Protein AF-A0A9W3T086-F1 (afdb_monomer)

Organism: NCBI:txid1423143

InterPro domains:
  IPR025296 Domain of unknown function DUF4158 [PF13700] (3-156)

Radius of gyration: 25.37 Å; Cα contacts (8 Å, |Δi|>4): 147; chains: 1; bounding box: 52×38×74 Å

Secondary structure (DSSP, 8-state):
--S---HHHHHHHHPPPHHHHHHHHTT--HHHHHHHHHHHHHHHHHSS--SSGGGS-HHHHHHHHHHTT--TTHHHHS--STT-HHHHHHHHHHHHHHT-B---HHHHHHHHHHHHHHHTT---HHHHHHHHHHHHHHHTB----HHHHHHHHHHHHHHHHHHHHHHHHHTS-HHHHHHHHHHHHHHHTT--SS---------S--

Mean predicted aligned error: 8.2 Å

Sequence (206 aa):
MKRNWKEEELMEFFTLLPNDVDQAMKNKTDVNRLGFAVLFKYFQYKAAFPNQKQDIPSVVLAYIAKQIHLSPDLFHQYSWGGKEKTYTRHRQQIRSIFGFRTLTKQDNERLKQWLNDQVHFTHDTDYLEMKSYIQFRNWKIEPPSVGSLTRMIASAIDTYENNLYQITSQQLSPTTCSRLDALLEASIHSEDDGFWCKNKFIIILK

Nearest PDB structures (foldseek):
  7qd6-assembly1_A  TM=8.065E-01  e=3.887E-07  Bacillus thuringiensis
  7qd8-assembly1_B  TM=8.045E-01  e=1.999E-06  Bacillus thuringiensis
  6gho-assembly1_B  TM=3.815E-01  e=1.398E+00  Geobacillus kaustophilus HTA426

pLDDT: mean 89.21, std 14.72, range [37.0, 97.81]

Structure (mmCIF, N/CA/C/O backbone):
data_AF-A0A9W3T086-F1
#
_entry.id   AF-A0A9W3T086-F1
#
loop_
_atom_site.group_PDB
_atom_site.id
_atom_site.type_symbol
_atom_site.label_atom_id
_atom_site.label_alt_id
_atom_site.label_comp_id
_atom_site.label_asym_id
_atom_site.label_entity_id
_atom_site.label_seq_id
_atom_site.pdbx_PDB_ins_code
_atom_site.Cartn_x
_atom_site.Cartn_y
_atom_site.Cartn_z
_atom_site.occupancy
_atom_site.B_iso_or_equiv
_atom_site.auth_seq_id
_atom_site.auth_comp_id
_atom_site.auth_asym_id
_atom_site.auth_atom_id
_atom_site.pdbx_PDB_model_num
ATOM 1 N N . MET A 1 1 ? -8.780 1.836 -2.694 1.00 85.19 1 MET A N 1
ATOM 2 C CA . MET A 1 1 ? -9.836 0.792 -2.606 1.00 85.19 1 MET A CA 1
ATOM 3 C C . MET A 1 1 ? -11.050 1.276 -3.398 1.00 85.19 1 MET A C 1
ATOM 5 O O . MET A 1 1 ? -11.204 2.489 -3.488 1.00 85.19 1 MET A O 1
ATOM 9 N N . LYS A 1 2 ? -11.885 0.402 -3.989 1.00 89.81 2 LYS A N 1
ATOM 10 C CA . LYS A 1 2 ? -13.124 0.874 -4.640 1.00 89.81 2 LYS A CA 1
ATOM 11 C C . LYS A 1 2 ? -14.017 1.582 -3.618 1.00 89.81 2 LYS A C 1
ATOM 13 O O . LYS A 1 2 ? -13.972 1.241 -2.437 1.00 89.81 2 LYS A O 1
ATOM 18 N N . ARG A 1 3 ? -14.767 2.592 -4.060 1.00 89.69 3 ARG A N 1
ATOM 19 C CA . ARG A 1 3 ? -15.587 3.437 -3.175 1.00 89.69 3 ARG A CA 1
ATOM 20 C C . ARG A 1 3 ? -16.943 2.819 -2.864 1.00 89.69 3 ARG A C 1
ATOM 22 O O . ARG A 1 3 ? -17.384 2.890 -1.723 1.00 89.69 3 ARG A O 1
ATOM 29 N N . ASN A 1 4 ? -17.532 2.161 -3.855 1.00 90.69 4 ASN A N 1
ATOM 30 C CA . ASN A 1 4 ? -18.843 1.541 -3.748 1.00 90.69 4 ASN A CA 1
ATOM 31 C C . ASN A 1 4 ? -18.675 0.044 -3.483 1.00 90.69 4 ASN A C 1
ATOM 33 O O . ASN A 1 4 ? -17.944 -0.639 -4.205 1.00 90.69 4 ASN A O 1
ATOM 37 N N . TRP A 1 5 ? -19.339 -0.438 -2.439 1.00 94.88 5 TRP A N 1
ATOM 38 C CA . TRP A 1 5 ? -19.338 -1.831 -2.007 1.00 94.88 5 TRP A CA 1
ATOM 39 C C . TRP A 1 5 ? -20.778 -2.287 -1.842 1.00 94.88 5 TRP A C 1
ATOM 41 O O . TRP A 1 5 ? -21.573 -1.575 -1.225 1.00 94.88 5 TRP A O 1
ATOM 51 N N . LYS A 1 6 ? -21.108 -3.452 -2.397 1.00 94.88 6 LYS A N 1
ATOM 52 C CA . LYS A 1 6 ? -22.392 -4.105 -2.129 1.00 94.88 6 LYS A CA 1
ATOM 53 C C . LYS A 1 6 ? -22.337 -4.808 -0.775 1.00 94.88 6 LYS A C 1
ATOM 55 O O . LYS A 1 6 ? -21.259 -5.147 -0.293 1.00 94.88 6 LYS A O 1
ATOM 60 N N . GLU A 1 7 ? -23.497 -5.052 -0.179 1.00 93.00 7 GLU A N 1
ATOM 61 C CA . GLU A 1 7 ? -23.589 -5.706 1.130 1.00 93.00 7 GLU A CA 1
ATOM 62 C C . GLU A 1 7 ? -22.973 -7.112 1.134 1.00 93.00 7 GLU A C 1
ATOM 64 O O . GLU A 1 7 ? -22.219 -7.447 2.043 1.00 93.00 7 GLU A O 1
ATOM 69 N N . GLU A 1 8 ? -23.195 -7.888 0.073 1.00 95.62 8 GLU A N 1
ATOM 70 C CA . GLU A 1 8 ? -22.594 -9.216 -0.123 1.00 95.62 8 GLU A CA 1
ATOM 71 C C . GLU A 1 8 ? -21.059 -9.159 -0.101 1.00 95.62 8 GLU A C 1
ATOM 73 O O . GLU A 1 8 ? -20.402 -9.948 0.571 1.00 95.62 8 GLU A O 1
ATOM 78 N N . GLU A 1 9 ? -20.475 -8.158 -0.760 1.00 94.81 9 GLU A N 1
ATOM 79 C CA . GLU A 1 9 ? -19.022 -7.976 -0.804 1.00 94.81 9 GLU A CA 1
ATOM 80 C C . GLU A 1 9 ? -18.469 -7.507 0.549 1.00 94.81 9 GLU A C 1
ATOM 82 O O . GLU A 1 9 ? -17.348 -7.849 0.931 1.00 94.81 9 GLU A O 1
ATOM 87 N N . LEU A 1 10 ? -19.242 -6.712 1.297 1.00 95.88 10 LEU A N 1
ATOM 88 C CA . LEU A 1 10 ? -18.883 -6.338 2.665 1.00 95.88 10 LEU A CA 1
ATOM 89 C C . LEU A 1 10 ? -18.861 -7.555 3.580 1.00 95.88 10 LEU A C 1
ATOM 91 O O . LEU A 1 10 ? -17.917 -7.719 4.354 1.00 95.88 10 LEU A O 1
ATOM 95 N N . MET A 1 11 ? -19.866 -8.414 3.448 1.00 94.94 11 MET A N 1
ATOM 96 C CA . MET A 1 11 ? -19.956 -9.660 4.193 1.00 94.94 11 MET A CA 1
ATOM 97 C C . MET A 1 11 ? -18.784 -10.590 3.872 1.00 94.94 11 MET A C 1
ATOM 99 O O . MET A 1 11 ? -18.160 -11.123 4.790 1.00 94.94 11 MET A O 1
ATOM 103 N N . GLU A 1 12 ? -18.429 -10.731 2.598 1.00 94.88 12 GLU A N 1
ATOM 104 C CA . GLU A 1 12 ? -17.329 -11.594 2.167 1.00 94.88 12 GLU A CA 1
ATOM 105 C C . GLU A 1 12 ? -15.963 -11.088 2.663 1.00 94.88 12 GLU A C 1
ATOM 107 O O . GLU A 1 12 ? -15.183 -11.840 3.251 1.00 94.88 12 GLU A O 1
ATOM 112 N N . PHE A 1 13 ? -15.663 -9.800 2.466 1.00 95.06 13 PHE A N 1
ATOM 113 C CA . PHE A 1 13 ? -14.303 -9.292 2.673 1.00 95.06 13 PHE A CA 1
ATOM 114 C C . PHE A 1 13 ? -14.089 -8.575 4.005 1.00 95.06 13 PHE A C 1
ATOM 116 O O . PHE A 1 13 ? -12.958 -8.544 4.500 1.00 95.06 13 PHE A O 1
ATOM 123 N N . PHE A 1 14 ? -15.133 -8.003 4.610 1.00 96.25 14 PHE A N 1
ATOM 124 C CA . PHE A 1 14 ? -15.019 -7.091 5.756 1.00 96.25 14 PHE A CA 1
ATOM 125 C C . PHE A 1 14 ? -15.679 -7.589 7.047 1.00 96.25 14 PHE A C 1
ATOM 127 O O . PHE A 1 14 ? -15.657 -6.870 8.048 1.00 96.25 14 PHE A O 1
ATOM 134 N N . THR A 1 15 ? -16.170 -8.829 7.078 1.00 96.19 15 THR A N 1
ATOM 135 C CA . THR A 1 15 ? -16.606 -9.477 8.326 1.00 96.19 15 THR A CA 1
ATOM 136 C C . THR A 1 15 ? -15.408 -9.788 9.226 1.00 96.19 15 THR A C 1
ATOM 138 O O . THR A 1 15 ? -14.420 -10.370 8.772 1.00 96.19 15 THR A O 1
ATOM 141 N N . LEU A 1 16 ? -15.469 -9.375 10.489 1.00 94.38 16 LEU A N 1
ATOM 142 C CA . LEU A 1 16 ? -14.501 -9.693 11.532 1.00 94.38 16 LEU A CA 1
ATOM 143 C C . LEU A 1 16 ? -14.809 -11.082 12.088 1.00 94.38 16 LEU A C 1
ATOM 145 O O . LEU A 1 16 ? -15.888 -11.325 12.629 1.00 94.38 16 LEU A O 1
ATOM 149 N N . LEU A 1 17 ? -13.847 -11.991 11.975 1.00 92.81 17 LEU A N 1
ATOM 150 C CA . LEU A 1 17 ? -13.937 -13.304 12.605 1.00 92.81 17 LEU A CA 1
AT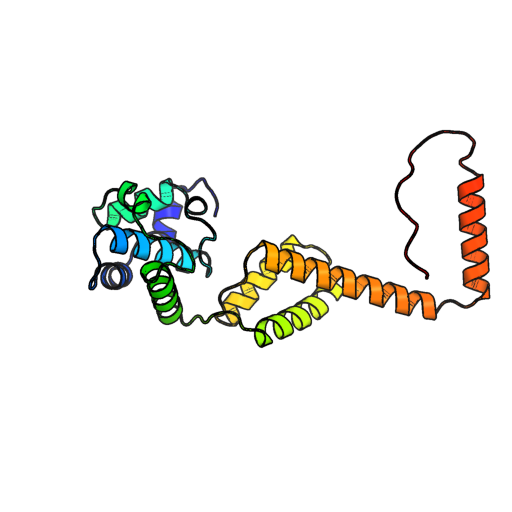OM 151 C C . LEU A 1 17 ? -13.645 -13.193 14.112 1.00 92.81 17 LEU A C 1
ATOM 153 O O . LEU A 1 17 ? -13.001 -12.229 14.529 1.00 92.81 17 LEU A O 1
ATOM 157 N N . PRO A 1 18 ? -14.038 -14.177 14.943 1.00 88.06 18 PRO A N 1
ATOM 158 C CA . PRO A 1 18 ? -13.799 -14.124 16.389 1.00 88.06 18 PRO A CA 1
ATOM 159 C C . PRO A 1 18 ? -12.339 -13.829 16.762 1.00 88.06 18 PRO A C 1
ATOM 161 O O . PRO A 1 18 ? -12.069 -12.960 17.584 1.00 88.06 18 PRO A O 1
ATOM 164 N N . ASN A 1 19 ? -11.384 -14.456 16.067 1.00 88.62 19 ASN A N 1
ATOM 165 C CA . ASN A 1 19 ? -9.963 -14.180 16.268 1.00 88.62 19 ASN A CA 1
ATOM 166 C C . ASN A 1 19 ? -9.580 -12.736 15.880 1.00 88.62 19 ASN A C 1
ATOM 168 O O . ASN A 1 19 ? -8.760 -12.120 16.553 1.00 88.62 19 ASN A O 1
ATOM 172 N N . ASP A 1 20 ? -10.182 -12.164 14.834 1.00 86.06 20 ASP A N 1
ATOM 173 C CA . ASP A 1 20 ? -9.939 -10.770 14.435 1.00 86.06 20 ASP A CA 1
ATOM 174 C C . ASP A 1 20 ? -10.429 -9.806 15.525 1.00 86.06 20 ASP A C 1
ATOM 176 O O . ASP A 1 20 ? -9.739 -8.839 15.869 1.00 86.06 20 ASP A O 1
ATOM 180 N N . VAL A 1 21 ? -11.606 -10.098 16.094 1.00 80.75 21 VAL A N 1
ATOM 181 C CA . VAL A 1 21 ? -12.198 -9.344 17.206 1.00 80.75 21 VAL A CA 1
ATOM 182 C C . VAL A 1 21 ? -11.298 -9.426 18.433 1.00 80.75 21 VAL A C 1
ATOM 184 O O . VAL A 1 21 ? -10.949 -8.385 18.984 1.00 80.75 21 VAL A O 1
ATOM 187 N N . ASP A 1 22 ? -10.836 -10.612 18.820 1.00 85.81 22 ASP A N 1
ATOM 188 C CA . ASP A 1 22 ? -9.941 -10.777 19.971 1.00 85.81 22 ASP A CA 1
ATOM 189 C C . ASP A 1 22 ? -8.646 -9.969 19.809 1.00 85.81 22 ASP A C 1
ATOM 191 O O . ASP A 1 22 ? -8.230 -9.234 20.718 1.00 85.81 22 ASP A O 1
ATOM 195 N N . GLN A 1 23 ? -8.035 -10.030 18.620 1.00 83.25 23 GLN A N 1
ATOM 196 C CA . GLN A 1 23 ? -6.839 -9.248 18.299 1.00 83.25 23 GLN A CA 1
ATOM 197 C C . GLN A 1 23 ? -7.109 -7.741 18.370 1.00 83.25 23 GLN A C 1
ATOM 199 O O . GLN A 1 23 ? -6.277 -6.994 18.898 1.00 83.25 23 GLN A O 1
ATOM 204 N N . ALA A 1 24 ? -8.266 -7.276 17.890 1.00 77.00 24 ALA A N 1
ATOM 205 C CA . ALA A 1 24 ? -8.659 -5.871 17.958 1.00 77.00 24 ALA A CA 1
ATOM 206 C C . ALA A 1 24 ? -8.952 -5.420 19.399 1.00 77.00 24 ALA A C 1
ATOM 208 O O . ALA A 1 24 ? -8.452 -4.375 19.825 1.00 77.00 24 ALA A O 1
ATOM 209 N N . MET A 1 25 ? -9.666 -6.222 20.186 1.00 79.94 25 MET A N 1
ATOM 210 C CA . MET A 1 25 ? -10.194 -5.848 21.502 1.00 79.94 25 MET A CA 1
ATOM 211 C C . MET A 1 25 ? -9.154 -5.860 22.623 1.00 79.94 25 MET A C 1
ATOM 213 O O . MET A 1 25 ? -9.256 -5.059 23.562 1.00 79.94 25 MET A O 1
ATOM 217 N N . LYS A 1 26 ? -8.133 -6.720 22.528 1.00 83.44 26 LYS A N 1
ATOM 218 C CA . LYS A 1 26 ? -7.133 -6.904 23.589 1.00 83.44 26 LYS A CA 1
ATOM 219 C C . LYS A 1 26 ? -6.339 -5.621 23.867 1.00 83.44 26 LYS A C 1
ATOM 221 O O . LYS A 1 26 ? -5.610 -5.138 22.995 1.00 83.44 26 LYS A O 1
ATOM 226 N N . ASN A 1 27 ? -6.448 -5.107 25.097 1.00 81.69 27 ASN A N 1
ATOM 227 C CA . ASN A 1 27 ? -5.683 -3.976 25.648 1.00 81.69 27 ASN A CA 1
ATOM 228 C C . ASN A 1 27 ? -5.719 -2.692 24.791 1.00 81.69 27 ASN A C 1
ATOM 230 O O . ASN A 1 27 ? -4.690 -2.036 24.595 1.00 81.69 27 ASN A O 1
ATOM 234 N N . LYS A 1 28 ? -6.888 -2.342 24.238 1.00 88.50 28 LYS A N 1
ATOM 235 C CA . LYS A 1 28 ? -7.081 -1.136 23.415 1.00 88.50 28 LYS A CA 1
ATOM 236 C C . LYS A 1 28 ? -8.319 -0.355 23.854 1.0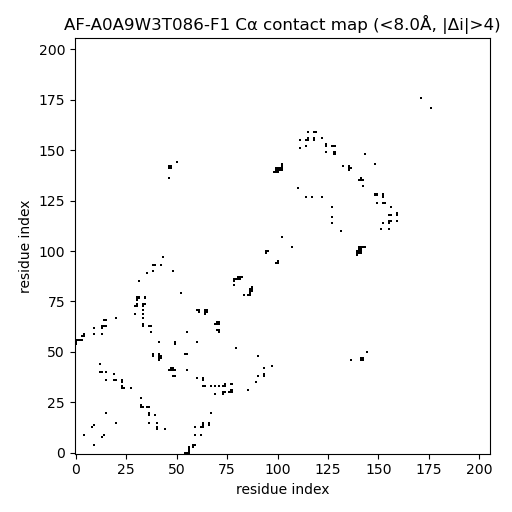0 88.50 28 LYS A C 1
ATOM 238 O O . LYS A 1 28 ? -9.316 -0.950 24.242 1.00 88.50 28 LYS A O 1
ATOM 243 N N . THR A 1 29 ? -8.238 0.971 23.755 1.00 94.00 29 THR A N 1
ATOM 244 C CA . THR A 1 29 ? -9.385 1.887 23.854 1.00 94.00 29 THR A CA 1
ATOM 245 C C . THR A 1 29 ? -10.286 1.744 22.630 1.00 94.00 29 THR A C 1
ATOM 247 O O . THR A 1 29 ? -9.829 1.259 21.597 1.00 94.00 29 THR A O 1
ATOM 250 N N . ASP A 1 30 ? -11.526 2.219 22.689 1.00 94.94 30 ASP A N 1
ATOM 251 C CA . ASP A 1 30 ? -12.484 2.094 21.579 1.00 94.94 30 ASP A CA 1
ATOM 252 C C . ASP A 1 30 ? -11.997 2.738 20.274 1.00 94.94 30 ASP A C 1
ATOM 254 O O . ASP A 1 30 ? -12.037 2.110 19.215 1.00 94.94 30 ASP A O 1
AT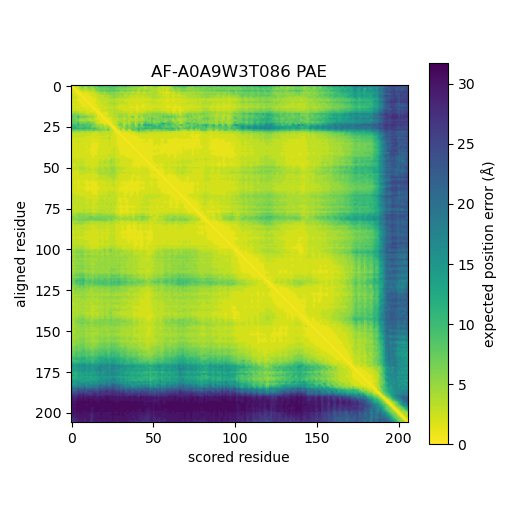OM 258 N N . VAL A 1 31 ? -11.391 3.926 20.353 1.00 96.19 31 VAL A N 1
ATOM 259 C CA . VAL A 1 31 ? -10.726 4.576 19.207 1.00 96.19 31 VAL A CA 1
ATOM 260 C C . VAL A 1 31 ? -9.652 3.667 18.593 1.00 96.19 31 VAL A C 1
ATOM 262 O O . VAL A 1 31 ? -9.565 3.512 17.374 1.00 96.19 31 VAL A O 1
ATOM 265 N N . ASN A 1 32 ? -8.842 3.020 19.436 1.00 95.94 32 ASN A N 1
ATOM 266 C CA . ASN A 1 32 ? -7.765 2.138 18.993 1.00 95.94 32 ASN A CA 1
ATOM 267 C C . ASN A 1 32 ? -8.266 0.776 18.503 1.00 95.94 32 ASN A C 1
ATOM 269 O O . ASN A 1 32 ? -7.627 0.194 17.628 1.00 95.94 32 ASN A O 1
ATOM 273 N N . ARG A 1 33 ? -9.386 0.276 19.035 1.00 95.81 33 ARG A N 1
ATOM 274 C CA . ARG A 1 33 ? -10.066 -0.943 18.575 1.00 95.81 33 ARG A CA 1
ATOM 275 C C . ARG A 1 33 ? -10.580 -0.754 17.157 1.00 95.81 33 ARG A C 1
ATOM 277 O O . ARG A 1 33 ? -10.217 -1.539 16.283 1.00 95.81 33 ARG A O 1
ATOM 284 N N . LEU A 1 34 ? -11.325 0.328 16.911 1.00 96.94 34 LEU A N 1
ATOM 285 C CA . LEU A 1 34 ? -11.823 0.655 15.575 1.00 96.94 34 LEU A CA 1
ATOM 286 C C . LEU A 1 34 ? -10.669 0.895 14.597 1.00 96.94 34 LEU A C 1
ATOM 288 O O . LEU A 1 34 ? -10.639 0.306 13.517 1.00 96.94 34 LEU A O 1
ATOM 292 N N . GLY A 1 35 ? -9.674 1.693 14.996 1.00 96.75 35 GLY A N 1
ATOM 293 C CA . GLY A 1 35 ? -8.497 1.948 14.168 1.00 96.75 35 GLY A CA 1
ATOM 294 C C . GLY A 1 35 ? -7.724 0.678 13.804 1.00 96.75 35 GLY A C 1
ATOM 295 O O . GLY A 1 35 ? -7.325 0.504 12.652 1.00 96.75 35 GLY A O 1
ATOM 296 N N . PHE A 1 36 ? -7.546 -0.237 14.760 1.00 96.94 36 PHE A N 1
ATOM 297 C CA . PHE A 1 36 ? -6.904 -1.526 14.512 1.00 96.94 36 PHE A CA 1
ATOM 298 C C . PHE A 1 36 ? -7.741 -2.413 13.583 1.00 96.94 36 PHE A C 1
ATOM 300 O O . PHE A 1 36 ? -7.200 -2.912 12.601 1.00 96.94 36 PHE A O 1
ATOM 307 N N . ALA A 1 37 ? -9.040 -2.583 13.852 1.00 97.19 37 ALA A N 1
ATOM 308 C CA . ALA A 1 37 ? -9.929 -3.443 13.065 1.00 97.19 37 ALA A CA 1
ATOM 309 C C . ALA A 1 37 ? -9.999 -3.007 11.592 1.00 97.19 37 ALA 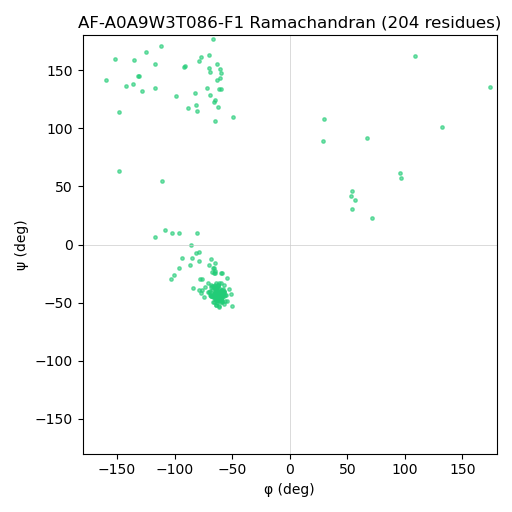A C 1
ATOM 311 O O . ALA A 1 37 ? -9.896 -3.833 10.683 1.00 97.19 37 ALA A O 1
ATOM 312 N N . VAL A 1 38 ? -10.084 -1.696 11.348 1.00 97.31 38 VAL A N 1
ATOM 313 C CA . VAL A 1 38 ? -10.084 -1.128 9.994 1.00 97.31 38 VAL A CA 1
ATOM 314 C C . VAL A 1 38 ? -8.767 -1.411 9.273 1.00 97.31 38 VAL A C 1
ATOM 316 O O . VAL A 1 38 ? -8.781 -1.885 8.137 1.00 97.31 38 VAL A O 1
ATOM 319 N N . LEU A 1 39 ? -7.622 -1.173 9.924 1.00 96.94 39 LEU A N 1
ATOM 320 C CA . LEU A 1 39 ? -6.314 -1.475 9.332 1.00 96.94 39 LEU A CA 1
ATOM 321 C C . LEU A 1 39 ? -6.128 -2.971 9.083 1.00 96.94 39 LEU A C 1
ATOM 323 O O . LEU A 1 39 ? -5.573 -3.347 8.054 1.00 96.94 39 LEU A O 1
ATOM 327 N N . PHE A 1 40 ? -6.598 -3.811 10.002 1.00 96.88 40 PHE A N 1
ATOM 328 C CA . PHE A 1 40 ? -6.513 -5.261 9.904 1.00 96.88 40 PHE A CA 1
ATOM 329 C C . PHE A 1 40 ? -7.265 -5.768 8.672 1.00 96.88 40 PHE A C 1
ATOM 331 O O . PHE A 1 40 ? -6.668 -6.424 7.820 1.00 96.88 40 PHE A O 1
ATOM 338 N N . LYS A 1 41 ? -8.544 -5.401 8.521 1.00 96.69 41 LYS A N 1
ATOM 339 C CA . LYS A 1 41 ? -9.363 -5.839 7.380 1.00 96.69 41 LYS A CA 1
ATOM 340 C C . LYS A 1 41 ? -8.898 -5.225 6.064 1.00 96.69 41 LYS A C 1
ATOM 342 O O . LYS A 1 41 ? -8.877 -5.909 5.042 1.00 96.69 41 LYS A O 1
ATOM 347 N N . TYR A 1 42 ? -8.442 -3.971 6.082 1.00 96.50 42 TYR A N 1
ATOM 348 C CA . TYR A 1 42 ? -7.817 -3.372 4.904 1.00 96.50 42 TYR A CA 1
ATOM 349 C C . TYR A 1 42 ? -6.578 -4.170 4.476 1.00 96.50 42 TYR A C 1
ATOM 351 O O . TYR A 1 42 ? -6.434 -4.489 3.295 1.00 96.50 42 TYR A O 1
ATOM 359 N N . PHE A 1 43 ? -5.707 -4.529 5.424 1.00 95.69 43 PHE A N 1
ATOM 360 C CA . PHE A 1 43 ? -4.507 -5.310 5.138 1.00 95.69 43 PHE A CA 1
ATOM 361 C C . PHE A 1 43 ? -4.843 -6.733 4.691 1.00 95.69 43 PHE A C 1
ATOM 363 O O . PHE A 1 43 ? -4.230 -7.223 3.754 1.00 95.69 43 PHE A O 1
ATOM 370 N N . GLN A 1 44 ? -5.847 -7.380 5.279 1.00 94.69 44 GLN A N 1
ATOM 371 C CA . GLN A 1 44 ? -6.306 -8.696 4.833 1.00 94.69 44 GLN A CA 1
ATOM 372 C C . GLN A 1 44 ? -6.755 -8.669 3.365 1.00 94.69 44 GLN A C 1
ATOM 374 O O . GLN A 1 44 ? -6.394 -9.548 2.586 1.00 94.69 44 GLN A O 1
ATOM 379 N N . TYR A 1 45 ? -7.488 -7.627 2.967 1.00 94.31 45 TYR A N 1
ATOM 380 C CA . TYR A 1 45 ? -7.977 -7.481 1.598 1.00 94.31 45 TYR A CA 1
ATOM 381 C C . TYR A 1 45 ? -6.871 -7.064 0.609 1.00 94.31 45 TYR A C 1
ATOM 383 O O . TYR A 1 45 ? -6.751 -7.618 -0.490 1.00 94.31 45 TYR A O 1
ATOM 391 N N . LYS A 1 46 ? -6.038 -6.075 0.968 1.00 92.81 46 LYS A N 1
ATOM 392 C CA . LYS A 1 46 ? -5.036 -5.488 0.058 1.00 92.81 46 LYS A CA 1
ATOM 393 C C . LYS A 1 46 ? -3.625 -6.053 0.183 1.00 92.81 46 LYS A C 1
ATOM 395 O O . LYS A 1 46 ? -2.891 -5.949 -0.797 1.00 92.81 46 LYS A O 1
ATOM 400 N N . ALA A 1 47 ? -3.265 -6.684 1.294 1.00 94.88 47 ALA A N 1
ATOM 401 C CA . ALA A 1 47 ? -1.883 -6.987 1.689 1.00 94.88 47 ALA A CA 1
ATOM 402 C C . ALA A 1 47 ? -0.976 -5.737 1.712 1.00 94.88 47 ALA A C 1
ATOM 404 O O . ALA A 1 47 ? 0.214 -5.802 1.424 1.00 94.88 47 ALA A O 1
ATOM 405 N N . ALA A 1 48 ? -1.569 -4.582 2.013 1.00 94.00 48 ALA A N 1
ATOM 406 C CA . ALA A 1 48 ? -0.926 -3.276 2.082 1.00 94.00 48 ALA A CA 1
ATOM 407 C C . ALA A 1 48 ? -1.690 -2.404 3.080 1.00 94.00 48 ALA A C 1
ATOM 409 O O . ALA A 1 48 ? -2.863 -2.671 3.345 1.00 94.00 48 ALA A O 1
ATOM 410 N N . PHE A 1 49 ? -1.067 -1.349 3.601 1.00 94.19 49 PHE A N 1
ATOM 411 C CA . PHE A 1 49 ? -1.773 -0.362 4.420 1.00 94.19 49 PHE A CA 1
ATOM 412 C C . PHE A 1 49 ? -2.299 0.803 3.570 1.00 94.19 49 PHE A C 1
ATOM 414 O O . PHE A 1 49 ? -1.732 1.109 2.521 1.00 94.19 49 PHE A O 1
ATOM 421 N N . PRO A 1 50 ? -3.387 1.458 4.003 1.00 93.62 50 PRO A N 1
ATOM 422 C CA . PRO A 1 50 ? -3.838 2.709 3.400 1.00 93.62 50 PRO A CA 1
ATOM 423 C C . PRO A 1 50 ? -2.757 3.796 3.530 1.00 93.62 50 PRO A C 1
ATOM 425 O O . PRO A 1 50 ? -2.079 3.888 4.559 1.00 93.62 50 PRO A O 1
ATOM 428 N N . ASN A 1 51 ? -2.609 4.642 2.509 1.00 90.12 51 ASN A N 1
ATOM 429 C CA . ASN A 1 51 ? -1.685 5.779 2.558 1.00 90.12 51 ASN A CA 1
ATOM 430 C C . ASN A 1 51 ? -2.280 6.900 3.419 1.00 90.12 51 ASN A C 1
ATOM 432 O O . ASN A 1 51 ? -1.579 7.540 4.208 1.00 90.12 51 ASN A O 1
ATOM 436 N N . GLN A 1 52 ? -3.591 7.108 3.293 1.00 92.19 52 GLN A N 1
ATOM 437 C CA . GLN A 1 52 ? -4.342 8.114 4.034 1.00 92.19 52 GLN A CA 1
ATOM 438 C C . GLN A 1 52 ? -5.652 7.534 4.574 1.00 92.19 52 GLN A C 1
ATOM 440 O O . GLN A 1 52 ? -6.168 6.542 4.058 1.00 92.19 52 GLN A O 1
ATOM 445 N N . LYS A 1 53 ? -6.230 8.160 5.608 1.00 93.62 53 LYS A N 1
ATOM 446 C CA . LYS A 1 53 ? -7.513 7.710 6.184 1.00 93.62 53 LYS A CA 1
ATOM 447 C C . LYS A 1 53 ? -8.624 7.661 5.134 1.00 93.62 53 LYS A C 1
ATOM 449 O O . LYS A 1 53 ? -9.462 6.768 5.162 1.00 93.62 53 LYS A O 1
ATOM 454 N N . GLN A 1 54 ? -8.592 8.598 4.192 1.00 92.94 54 GLN A N 1
ATOM 455 C CA . GLN A 1 54 ? -9.556 8.734 3.109 1.00 92.94 54 GLN A CA 1
ATOM 456 C C . GLN A 1 54 ? -9.472 7.588 2.102 1.00 92.94 54 GLN A C 1
ATOM 458 O O . GLN A 1 54 ? -10.376 7.464 1.287 1.00 92.94 54 GLN A O 1
ATOM 463 N N . ASP A 1 55 ? -8.441 6.741 2.119 1.00 92.94 55 ASP A N 1
ATOM 464 C CA . ASP A 1 55 ? -8.385 5.554 1.252 1.00 92.94 55 ASP A CA 1
ATOM 465 C C . ASP A 1 55 ? -9.395 4.478 1.671 1.00 92.94 55 ASP A C 1
ATOM 467 O O . ASP A 1 55 ? -9.718 3.588 0.876 1.00 92.94 55 ASP A O 1
ATOM 471 N N . ILE A 1 56 ? -9.897 4.566 2.907 1.00 96.00 56 ILE A N 1
ATOM 472 C CA . ILE A 1 56 ? -10.909 3.680 3.476 1.00 96.00 56 ILE A CA 1
ATOM 473 C C . ILE A 1 56 ? -12.295 4.250 3.132 1.00 96.00 56 ILE A C 1
ATOM 475 O O . ILE A 1 56 ? -12.617 5.367 3.539 1.00 96.00 56 ILE A O 1
ATOM 479 N N . PRO A 1 57 ? -13.133 3.524 2.372 1.00 96.50 57 PRO A N 1
ATOM 480 C CA . PRO A 1 57 ? -14.500 3.950 2.090 1.00 96.50 57 PRO A CA 1
ATOM 481 C C . PRO A 1 57 ? -15.344 4.025 3.368 1.00 96.50 57 PRO A C 1
ATOM 483 O O . PRO A 1 57 ? -15.262 3.140 4.220 1.00 96.50 57 PRO A O 1
ATOM 486 N N . SER A 1 58 ? -16.208 5.037 3.469 1.00 95.94 58 SER A N 1
ATOM 487 C CA . SER A 1 58 ? -17.099 5.236 4.623 1.00 95.94 58 SER A CA 1
ATOM 488 C C . SER A 1 58 ? -18.010 4.034 4.879 1.00 95.94 58 SER A C 1
ATOM 490 O O . SER A 1 58 ? -18.199 3.648 6.027 1.00 95.94 58 SER A O 1
ATOM 492 N N . VAL A 1 59 ? -18.506 3.392 3.817 1.00 96.81 59 VAL A N 1
ATOM 493 C CA . VAL A 1 59 ? -19.318 2.166 3.895 1.00 96.81 59 VAL A CA 1
ATOM 494 C C . VAL A 1 59 ? -18.561 1.019 4.575 1.00 96.81 59 VAL A C 1
ATOM 496 O O . VAL A 1 59 ? -19.115 0.353 5.444 1.00 96.81 59 VAL A O 1
ATOM 499 N N . VAL A 1 60 ? -17.279 0.824 4.247 1.00 97.56 60 VAL A N 1
ATOM 500 C CA . VAL A 1 60 ? -16.436 -0.203 4.886 1.00 97.56 60 VAL A CA 1
ATOM 501 C C . VAL A 1 60 ? -16.193 0.143 6.354 1.00 97.56 60 VAL A C 1
ATOM 503 O O . VAL A 1 60 ? -16.310 -0.721 7.221 1.00 97.56 60 VAL A O 1
ATOM 506 N N . LEU A 1 61 ? -15.889 1.412 6.646 1.00 97.50 61 LEU A N 1
ATOM 507 C CA . LEU A 1 61 ? -15.684 1.885 8.014 1.00 97.50 61 LEU A CA 1
ATOM 508 C C . LEU A 1 61 ? -16.930 1.658 8.884 1.00 97.50 61 LEU A C 1
ATOM 510 O O . LEU A 1 61 ? -16.818 1.092 9.970 1.00 97.50 61 LEU A O 1
ATOM 514 N N . ALA A 1 62 ? -18.106 2.061 8.400 1.00 9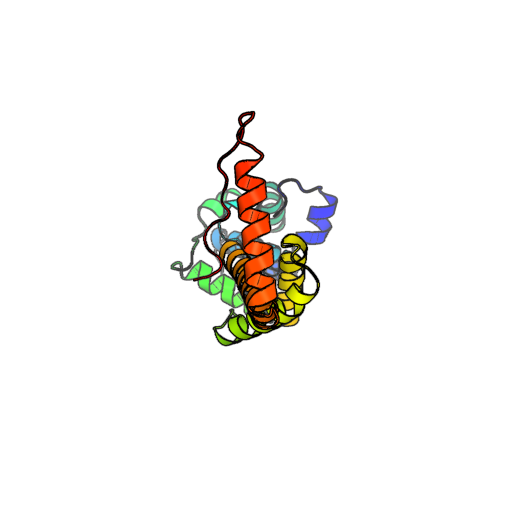7.69 62 ALA A N 1
ATOM 515 C CA . ALA A 1 62 ? -19.374 1.885 9.102 1.00 97.69 62 ALA A CA 1
ATOM 516 C C . ALA A 1 62 ? -19.703 0.401 9.321 1.00 97.69 62 ALA A C 1
ATOM 518 O O . ALA A 1 62 ? -20.117 0.014 10.415 1.00 97.69 62 ALA A O 1
ATOM 519 N N . TYR A 1 63 ? -19.459 -0.439 8.311 1.00 97.81 63 TYR A N 1
ATOM 520 C CA . TYR A 1 63 ? -19.673 -1.881 8.404 1.00 97.81 63 TYR A CA 1
ATOM 521 C C . TYR A 1 63 ? -18.795 -2.536 9.480 1.00 97.81 63 TYR A C 1
ATOM 523 O O . TYR A 1 63 ? -19.281 -3.340 10.275 1.00 97.81 63 TYR A O 1
ATOM 531 N N . ILE A 1 64 ? -17.513 -2.170 9.551 1.00 97.19 64 ILE A N 1
ATOM 532 C CA . ILE A 1 64 ? -16.588 -2.677 10.577 1.00 97.19 64 ILE A CA 1
ATOM 533 C C . ILE A 1 64 ? -16.972 -2.149 11.965 1.00 97.19 64 ILE A C 1
ATOM 535 O O . ILE A 1 64 ? -17.014 -2.921 12.920 1.00 97.19 64 ILE A O 1
ATOM 539 N N . ALA A 1 65 ? -17.292 -0.856 12.087 1.00 97.12 65 ALA A N 1
ATOM 540 C CA . ALA A 1 65 ? -17.664 -0.237 13.360 1.00 97.12 65 ALA A CA 1
ATOM 541 C C . ALA A 1 65 ? -18.914 -0.885 13.982 1.00 97.12 65 ALA A C 1
ATOM 543 O O . ALA A 1 65 ? -18.931 -1.168 15.183 1.00 97.12 65 ALA A O 1
ATOM 544 N N . LYS A 1 66 ? -19.917 -1.211 13.152 1.00 97.06 66 LYS A N 1
ATOM 545 C CA . LYS A 1 66 ? -21.148 -1.898 13.573 1.00 97.06 66 LYS A CA 1
ATOM 546 C C . LYS A 1 66 ? -20.869 -3.253 14.231 1.00 97.06 66 LYS A C 1
ATOM 548 O O . LYS A 1 66 ? -21.495 -3.571 15.236 1.00 97.06 66 LYS A O 1
ATOM 553 N N . GLN A 1 67 ? -19.927 -4.028 13.696 1.00 95.69 67 GLN A N 1
ATOM 554 C CA . GLN A 1 67 ? -19.595 -5.368 14.202 1.00 95.69 67 GLN A CA 1
ATOM 555 C C . GLN A 1 67 ? -18.940 -5.355 15.589 1.00 95.69 67 GLN A C 1
ATOM 557 O O . GLN A 1 67 ? -19.009 -6.345 16.307 1.00 95.69 67 GLN A O 1
ATOM 562 N N . ILE A 1 68 ? -18.315 -4.239 15.970 1.00 94.12 68 ILE A N 1
ATOM 563 C CA . ILE A 1 68 ? -17.676 -4.055 17.281 1.00 94.12 68 ILE A CA 1
ATOM 564 C C . ILE A 1 68 ? -18.451 -3.090 18.188 1.00 94.12 68 ILE A C 1
ATOM 566 O O . ILE A 1 68 ? -17.923 -2.670 19.212 1.00 94.12 68 ILE A O 1
ATOM 570 N N . HIS A 1 69 ? -19.693 -2.752 17.818 1.00 94.94 69 HIS A N 1
ATOM 571 C CA . HIS A 1 69 ? -20.598 -1.865 18.559 1.00 94.94 69 HIS A CA 1
ATOM 572 C C . HIS A 1 69 ? -20.032 -0.463 18.845 1.00 94.94 69 HIS A C 1
ATOM 574 O O . HIS A 1 69 ? -20.266 0.105 19.911 1.00 94.94 69 HIS A O 1
ATOM 580 N N . LEU A 1 70 ? -19.302 0.113 17.886 1.00 96.44 70 LEU A N 1
ATOM 581 C CA . LEU A 1 70 ? -18.717 1.452 17.997 1.00 96.44 70 LEU A CA 1
ATOM 582 C C . LEU A 1 70 ? -19.293 2.416 16.956 1.00 96.44 70 LEU A C 1
ATOM 584 O O . LEU A 1 70 ? -19.725 2.006 15.879 1.00 96.44 70 LEU A O 1
ATOM 588 N N . SER A 1 71 ? -19.246 3.717 17.256 1.00 97.44 71 SER A N 1
ATOM 589 C CA . SER A 1 71 ? -19.529 4.748 16.252 1.00 97.44 71 SER A CA 1
ATOM 590 C C . SER A 1 71 ? -18.374 4.838 15.242 1.00 97.44 71 SER A C 1
ATOM 592 O O . SER A 1 71 ? -17.212 4.897 15.664 1.00 97.44 71 SER A O 1
ATOM 594 N N . PRO A 1 72 ? -18.653 4.906 13.924 1.00 97.38 72 PRO A N 1
ATOM 595 C CA . PRO A 1 72 ? -17.621 5.140 12.914 1.00 97.38 72 PRO A CA 1
ATOM 596 C C . PRO A 1 72 ? -16.887 6.477 13.111 1.00 97.38 72 PRO A C 1
ATOM 598 O O . PRO A 1 72 ? -15.716 6.581 12.739 1.00 97.38 72 PRO A O 1
ATOM 601 N N . ASP A 1 73 ? -17.512 7.463 13.763 1.00 96.81 73 ASP A N 1
ATOM 602 C CA . ASP A 1 73 ? -16.927 8.793 13.985 1.00 96.81 73 ASP A CA 1
ATOM 603 C C . ASP A 1 73 ? -15.685 8.753 14.886 1.00 96.81 73 ASP A C 1
ATOM 605 O O . ASP A 1 73 ? -14.785 9.592 14.770 1.00 96.81 73 ASP A O 1
ATOM 609 N N . LEU A 1 74 ? -15.570 7.730 15.743 1.00 96.25 74 LEU A N 1
ATOM 610 C CA . LEU A 1 74 ? -14.384 7.514 16.577 1.00 96.25 74 LEU A CA 1
ATOM 611 C C . LEU A 1 74 ? -13.110 7.356 15.736 1.00 96.25 74 LEU A C 1
ATOM 613 O O . LEU A 1 74 ? -12.011 7.662 16.203 1.00 96.25 74 LEU A O 1
ATOM 617 N N . PHE A 1 75 ? -13.230 6.931 14.477 1.00 96.62 75 PHE A N 1
ATOM 618 C CA . PHE A 1 75 ? -12.083 6.773 13.589 1.00 96.62 75 PHE A CA 1
ATOM 619 C C . PHE A 1 75 ? -11.396 8.106 13.254 1.00 96.62 75 PHE A C 1
ATOM 621 O O . PHE A 1 75 ? -10.187 8.139 12.983 1.00 96.62 75 PHE A O 1
ATOM 628 N N . HIS A 1 76 ? -12.111 9.232 13.334 1.00 94.94 76 HIS A N 1
ATOM 629 C CA . HIS A 1 76 ? -11.504 10.554 13.164 1.00 94.94 76 HIS A CA 1
ATOM 630 C C . HIS A 1 76 ? -10.456 10.839 14.245 1.00 94.94 76 HIS A C 1
ATOM 632 O O . HIS A 1 76 ? -9.398 11.386 13.929 1.00 94.94 76 HIS A O 1
ATOM 638 N N . GLN A 1 77 ? -10.686 10.355 15.467 1.00 95.94 77 GLN A N 1
ATOM 639 C CA . GLN A 1 77 ? -9.802 10.533 16.623 1.00 95.94 77 GLN A CA 1
ATOM 640 C C . GLN A 1 77 ? -8.595 9.581 16.614 1.00 95.94 77 GLN A C 1
ATOM 642 O O . GLN A 1 77 ? -7.639 9.779 17.359 1.00 95.94 77 GLN A O 1
ATOM 647 N N . TYR A 1 78 ? -8.610 8.542 15.775 1.00 96.50 78 TYR A N 1
ATOM 648 C CA . TYR A 1 78 ? -7.523 7.566 15.713 1.00 96.50 78 TYR A CA 1
ATOM 649 C C . TYR A 1 78 ? -6.216 8.195 15.203 1.00 96.50 78 TYR A C 1
ATOM 651 O O . TYR A 1 78 ? -6.175 8.726 14.092 1.00 96.50 78 TYR A O 1
ATOM 659 N N . SER A 1 79 ? -5.134 8.120 15.982 1.00 94.19 79 SER A N 1
ATOM 660 C CA . SER A 1 79 ? -3.824 8.661 15.591 1.00 94.19 79 SER A CA 1
ATOM 661 C C . SER A 1 79 ? -3.308 8.010 14.303 1.00 94.19 79 SER A C 1
ATOM 663 O O . SER A 1 79 ? -3.329 6.786 14.161 1.00 94.19 79 SER A O 1
ATOM 665 N N . TRP A 1 80 ? -2.821 8.822 13.363 1.00 94.62 80 TRP A N 1
ATOM 666 C CA . TRP A 1 80 ? -2.409 8.371 12.032 1.00 94.62 80 TRP A CA 1
ATOM 667 C C . TRP A 1 80 ? -1.033 8.878 11.625 1.00 94.62 80 TRP A C 1
ATOM 669 O O . TRP A 1 80 ? -0.689 10.032 11.854 1.00 94.62 80 TRP A O 1
ATOM 679 N N . GLY A 1 81 ? -0.298 8.041 10.897 1.00 91.81 81 GLY A N 1
ATOM 680 C CA . GLY A 1 81 ? 0.948 8.427 10.242 1.00 91.81 81 GLY A CA 1
ATOM 681 C C . GLY A 1 81 ? 2.185 7.824 10.897 1.00 91.81 81 GLY A C 1
ATOM 682 O O . GLY A 1 81 ? 2.159 7.336 12.023 1.00 91.81 81 GLY A O 1
ATOM 683 N N . GLY A 1 82 ? 3.298 7.831 10.161 1.00 88.44 82 GLY A N 1
ATOM 684 C CA . GLY A 1 82 ? 4.523 7.118 10.548 1.00 88.44 82 GLY A CA 1
ATOM 685 C C . GLY A 1 82 ? 5.204 7.620 11.827 1.00 88.44 82 GLY A C 1
ATOM 686 O O . GLY A 1 82 ? 6.025 6.900 12.383 1.00 88.44 82 GLY A O 1
ATOM 687 N N . LYS A 1 83 ? 4.863 8.822 12.308 1.00 91.56 83 LYS A N 1
ATOM 688 C CA . LYS A 1 83 ? 5.369 9.372 13.577 1.00 91.56 83 LYS A CA 1
ATOM 689 C C . LYS A 1 83 ? 4.524 8.949 14.786 1.00 91.56 83 LYS A C 1
ATOM 691 O O . LYS A 1 83 ? 5.004 9.000 15.914 1.00 91.56 83 LYS A O 1
ATOM 696 N N . GLU A 1 84 ? 3.298 8.481 14.556 1.00 96.06 84 GLU A N 1
ATOM 697 C CA . GLU A 1 84 ? 2.369 8.095 15.615 1.00 96.06 84 GLU A CA 1
ATOM 698 C C . GLU A 1 84 ? 2.683 6.690 16.135 1.00 96.06 84 GLU A C 1
ATOM 700 O O . GLU A 1 84 ? 2.529 5.692 15.425 1.00 96.06 84 GLU A O 1
ATOM 705 N N . LYS A 1 85 ? 3.092 6.595 17.406 1.00 95.00 85 LYS A N 1
ATOM 706 C CA . LYS A 1 85 ? 3.505 5.331 18.047 1.00 95.00 85 LYS A CA 1
ATOM 707 C C . LYS A 1 85 ? 2.418 4.254 17.994 1.00 95.00 85 LYS A C 1
ATOM 709 O O . LYS A 1 85 ? 2.709 3.083 17.765 1.00 95.00 85 LYS A O 1
ATOM 714 N N . THR A 1 86 ? 1.158 4.637 18.191 1.00 94.44 86 THR A N 1
ATOM 715 C CA . THR A 1 86 ? 0.030 3.696 18.153 1.00 94.44 86 THR A CA 1
ATOM 716 C C . THR A 1 86 ? -0.171 3.128 16.750 1.00 94.44 86 THR A C 1
ATOM 718 O O . THR A 1 86 ? -0.287 1.912 16.595 1.00 94.44 86 THR A O 1
ATOM 721 N N . TYR A 1 87 ? -0.136 3.987 15.726 1.00 95.75 87 TYR A N 1
ATOM 722 C CA . TYR A 1 87 ? -0.292 3.588 14.328 1.00 95.75 87 TYR A CA 1
ATOM 723 C C . TYR A 1 87 ? 0.828 2.643 13.880 1.00 95.75 87 TYR A C 1
ATOM 725 O O . TYR A 1 87 ? 0.564 1.584 13.304 1.00 95.75 87 TYR A O 1
ATOM 733 N N . THR A 1 88 ? 2.083 2.986 14.184 1.00 95.44 88 THR A N 1
ATOM 734 C CA . THR A 1 88 ? 3.244 2.159 13.824 1.00 95.44 88 THR A CA 1
ATOM 735 C C . THR A 1 88 ? 3.223 0.808 14.532 1.00 95.44 88 THR A C 1
ATOM 737 O O . THR A 1 88 ? 3.431 -0.220 13.880 1.00 95.44 88 THR A O 1
ATOM 740 N N . ARG A 1 89 ? 2.875 0.784 15.826 1.00 95.44 89 ARG A N 1
ATOM 741 C CA . ARG A 1 89 ? 2.693 -0.452 16.599 1.00 95.44 89 ARG A CA 1
ATOM 742 C C . ARG A 1 89 ? 1.601 -1.342 16.003 1.00 95.44 89 ARG A C 1
ATOM 744 O O . ARG A 1 89 ? 1.828 -2.535 15.831 1.00 95.44 89 ARG A O 1
ATOM 751 N N . HIS A 1 90 ? 0.440 -0.786 15.656 1.00 96.00 90 HIS A N 1
ATOM 752 C CA . HIS A 1 90 ? -0.647 -1.563 15.050 1.00 96.00 90 HIS A CA 1
ATOM 753 C C . HIS A 1 90 ? -0.241 -2.147 13.692 1.00 96.00 90 HIS A C 1
ATOM 755 O O . HIS A 1 90 ? -0.455 -3.334 13.455 1.00 96.00 90 HIS A O 1
ATOM 761 N N . ARG A 1 91 ? 0.430 -1.369 12.830 1.00 96.25 91 ARG A N 1
ATOM 762 C CA . ARG A 1 91 ? 0.966 -1.889 11.558 1.00 96.25 91 ARG A CA 1
ATOM 763 C C . ARG A 1 91 ? 1.961 -3.027 11.770 1.00 96.25 91 ARG A C 1
ATOM 765 O O . ARG A 1 91 ? 1.944 -3.994 11.015 1.00 96.25 91 ARG A O 1
ATOM 772 N N . GLN A 1 92 ? 2.823 -2.929 12.781 1.00 95.88 92 GLN A N 1
ATOM 773 C CA . GLN A 1 92 ? 3.762 -3.998 13.124 1.00 95.88 92 GLN A CA 1
ATOM 774 C C . GLN A 1 92 ? 3.048 -5.266 13.599 1.00 95.88 92 GLN A C 1
ATOM 776 O O . GLN A 1 92 ? 3.390 -6.353 13.141 1.00 95.88 92 GLN A O 1
ATOM 781 N N . GLN A 1 93 ? 2.046 -5.128 14.467 1.00 95.38 93 GLN A N 1
ATOM 782 C CA . GLN A 1 93 ? 1.234 -6.253 14.937 1.00 95.38 93 GLN A CA 1
ATOM 783 C C . GLN A 1 93 ? 0.526 -6.949 13.773 1.00 95.38 93 GLN A C 1
ATOM 785 O O . GLN A 1 93 ? 0.647 -8.159 13.622 1.00 95.38 93 GLN A O 1
ATOM 790 N N . ILE A 1 94 ? -0.139 -6.184 12.906 1.00 96.06 94 ILE A N 1
ATOM 791 C CA . ILE A 1 94 ? -0.842 -6.715 11.731 1.00 96.06 94 ILE A CA 1
ATOM 792 C C . ILE A 1 94 ? 0.132 -7.443 10.798 1.00 96.06 94 ILE A C 1
ATOM 794 O O . ILE A 1 94 ? -0.132 -8.577 10.406 1.00 96.06 94 ILE A O 1
ATOM 798 N N . ARG A 1 95 ? 1.296 -6.849 10.505 1.00 96.44 95 ARG A N 1
ATOM 799 C CA . ARG A 1 95 ? 2.351 -7.517 9.727 1.00 96.44 95 ARG A CA 1
ATOM 800 C C . ARG A 1 95 ? 2.739 -8.861 10.337 1.00 96.44 95 ARG A C 1
ATOM 802 O O . ARG A 1 95 ? 2.743 -9.859 9.627 1.00 96.44 95 ARG A O 1
ATOM 809 N N . SER A 1 96 ? 2.984 -8.897 11.647 1.00 95.50 96 SER A N 1
ATOM 810 C CA . SER A 1 96 ? 3.320 -10.134 12.359 1.00 95.50 96 SER A CA 1
ATOM 811 C C . SER A 1 96 ? 2.220 -11.191 12.250 1.00 95.50 96 SER A C 1
ATOM 813 O O . SER A 1 96 ? 2.538 -12.356 12.040 1.00 95.50 96 SER A O 1
ATOM 815 N N . ILE A 1 97 ? 0.945 -10.800 12.361 1.00 94.56 97 ILE A N 1
ATOM 816 C CA . ILE A 1 97 ? -0.197 -11.725 12.272 1.00 94.56 97 ILE A CA 1
ATOM 817 C C . ILE A 1 97 ? -0.280 -12.371 10.883 1.00 94.56 97 ILE A C 1
ATOM 819 O O . ILE A 1 97 ? -0.480 -13.576 10.776 1.00 94.56 97 ILE A O 1
ATOM 823 N N . PHE A 1 98 ? -0.089 -11.593 9.815 1.00 94.75 98 PHE A N 1
ATOM 824 C CA . PHE A 1 98 ? -0.164 -12.104 8.441 1.00 94.75 98 PHE A CA 1
ATOM 825 C C . PHE A 1 98 ? 1.155 -12.716 7.928 1.00 94.75 98 PHE A C 1
ATOM 827 O O . PHE A 1 98 ? 1.216 -13.168 6.780 1.00 94.75 98 PHE A O 1
ATOM 834 N N . GLY A 1 99 ? 2.212 -12.716 8.748 1.00 96.56 99 GLY A N 1
ATOM 835 C CA . GLY A 1 99 ? 3.549 -13.185 8.372 1.00 96.56 99 GLY A CA 1
ATOM 836 C C . GLY A 1 99 ? 4.279 -12.263 7.393 1.00 96.56 99 GLY A C 1
ATOM 837 O O . GLY A 1 99 ? 5.163 -12.719 6.676 1.00 96.56 99 GLY A O 1
ATOM 838 N N . PHE A 1 100 ? 3.900 -10.984 7.331 1.00 97.75 100 PHE A N 1
ATOM 839 C CA . PHE A 1 100 ? 4.515 -9.986 6.460 1.00 97.75 100 PHE A CA 1
ATOM 840 C C . PHE A 1 100 ? 5.660 -9.242 7.146 1.00 97.75 100 PHE A C 1
ATOM 842 O O . PHE A 1 100 ? 5.663 -9.021 8.360 1.00 97.75 100 PHE A O 1
ATOM 849 N N . ARG A 1 101 ? 6.596 -8.743 6.339 1.00 95.62 101 ARG A N 1
ATOM 850 C CA . ARG A 1 101 ? 7.662 -7.833 6.779 1.00 95.62 101 ARG A CA 1
ATOM 851 C C . ARG A 1 101 ? 7.693 -6.544 5.966 1.00 95.62 101 ARG A C 1
ATOM 853 O O . ARG A 1 101 ? 7.069 -6.433 4.915 1.00 95.62 101 ARG A O 1
ATOM 860 N N . THR A 1 102 ? 8.416 -5.551 6.474 1.00 94.31 102 THR A N 1
ATOM 861 C CA . THR A 1 102 ? 8.665 -4.310 5.736 1.00 94.31 102 THR A CA 1
ATOM 862 C C . THR A 1 102 ? 9.580 -4.560 4.545 1.00 94.31 102 THR A C 1
ATOM 864 O O . THR A 1 102 ? 10.477 -5.406 4.603 1.00 94.31 102 THR A O 1
ATOM 867 N N . LEU A 1 103 ? 9.367 -3.770 3.499 1.00 93.81 103 LEU A N 1
ATOM 868 C CA . LEU A 1 103 ? 10.238 -3.679 2.337 1.00 93.81 103 LEU A CA 1
ATOM 869 C C . LEU A 1 103 ? 11.639 -3.195 2.733 1.00 93.81 103 LEU A C 1
ATOM 871 O O . LEU A 1 103 ? 11.782 -2.221 3.477 1.00 93.81 103 LEU A O 1
ATOM 875 N N . THR A 1 104 ? 12.670 -3.864 2.226 1.00 95.62 104 THR A N 1
ATOM 876 C CA . THR A 1 104 ? 14.078 -3.495 2.415 1.00 95.62 104 THR A CA 1
ATOM 877 C C . THR A 1 104 ? 14.701 -3.022 1.102 1.00 95.62 104 THR A C 1
ATOM 879 O O . THR A 1 104 ? 14.128 -3.175 0.024 1.00 95.62 104 THR A O 1
ATOM 882 N N . LYS A 1 105 ? 15.920 -2.473 1.172 1.00 94.44 105 LYS A N 1
ATOM 883 C CA . LYS A 1 105 ? 16.687 -2.122 -0.033 1.00 94.44 105 LYS A CA 1
ATOM 884 C C . LYS A 1 105 ? 16.952 -3.343 -0.920 1.00 94.44 105 LYS A C 1
ATOM 886 O O . LYS A 1 105 ? 16.828 -3.233 -2.130 1.00 94.44 105 LYS A O 1
ATOM 891 N N . GLN A 1 106 ? 17.251 -4.500 -0.328 1.00 95.31 106 GLN A N 1
ATOM 892 C CA . GLN A 1 106 ? 17.501 -5.733 -1.077 1.00 95.31 106 GLN A CA 1
ATOM 893 C C . GLN A 1 106 ? 16.260 -6.193 -1.850 1.00 95.31 106 GLN A C 1
ATOM 895 O O . GLN A 1 106 ? 16.372 -6.647 -2.983 1.00 95.31 106 GLN A O 1
ATOM 900 N N . ASP A 1 107 ? 15.072 -6.024 -1.270 1.00 95.69 107 ASP A N 1
ATOM 901 C CA . ASP A 1 107 ? 13.821 -6.362 -1.954 1.00 95.69 107 ASP A CA 1
ATOM 902 C C . ASP A 1 107 ? 13.531 -5.426 -3.122 1.00 95.69 107 ASP A C 1
ATOM 904 O O . ASP A 1 107 ? 13.005 -5.869 -4.137 1.00 95.69 107 ASP A O 1
ATOM 908 N N . ASN A 1 108 ? 13.890 -4.145 -2.997 1.00 93.38 108 ASN A N 1
ATOM 909 C CA . ASN A 1 108 ? 13.786 -3.203 -4.107 1.00 93.38 108 ASN A CA 1
ATOM 910 C C . ASN A 1 108 ? 14.700 -3.606 -5.262 1.00 93.38 108 ASN A C 1
ATOM 912 O O . ASN A 1 108 ? 14.262 -3.582 -6.406 1.00 93.38 108 ASN A O 1
ATOM 916 N N . GLU A 1 109 ? 15.940 -4.010 -4.981 1.00 94.19 109 GLU A N 1
ATOM 917 C CA . GLU A 1 109 ? 16.841 -4.504 -6.029 1.00 94.19 109 GLU A CA 1
ATOM 918 C C . GLU A 1 109 ? 16.321 -5.800 -6.657 1.00 94.19 109 GLU A C 1
ATOM 920 O O . GLU A 1 109 ? 16.310 -5.934 -7.880 1.00 94.19 109 GLU A O 1
ATOM 925 N N . ARG A 1 110 ? 15.781 -6.714 -5.844 1.00 95.44 110 ARG A N 1
ATOM 926 C CA . ARG A 1 110 ? 15.124 -7.929 -6.339 1.00 95.44 110 ARG A CA 1
ATOM 927 C C . ARG A 1 110 ? 13.928 -7.612 -7.241 1.00 95.44 110 ARG A C 1
ATOM 929 O O . ARG A 1 110 ? 13.755 -8.256 -8.271 1.00 95.44 110 ARG A O 1
ATOM 936 N N . LEU A 1 111 ? 13.100 -6.634 -6.869 1.00 95.31 111 LEU A N 1
ATOM 937 C CA . LEU A 1 111 ? 11.966 -6.207 -7.687 1.00 95.31 111 LEU A CA 1
ATOM 938 C C . LEU A 1 111 ? 12.432 -5.580 -9.000 1.00 95.31 111 LEU A C 1
ATOM 940 O O . LEU A 1 111 ? 11.846 -5.878 -10.030 1.00 95.31 111 LEU A O 1
ATOM 944 N N . LYS A 1 112 ? 13.472 -4.739 -8.978 1.00 93.81 112 LYS A N 1
ATOM 945 C CA . LYS A 1 112 ? 14.033 -4.142 -10.199 1.00 93.81 112 LYS A CA 1
ATOM 946 C C . LYS A 1 112 ? 14.516 -5.208 -11.174 1.00 93.81 112 LYS A C 1
ATOM 948 O O . LYS A 1 112 ? 14.195 -5.125 -12.350 1.00 93.81 112 LYS A O 1
ATOM 953 N N . GLN A 1 113 ? 15.238 -6.217 -10.685 1.00 93.81 113 GLN A N 1
ATOM 954 C CA . GLN A 1 113 ? 15.661 -7.351 -11.511 1.00 93.81 113 GLN A CA 1
ATOM 955 C C . GLN A 1 113 ? 14.453 -8.067 -12.115 1.00 93.81 113 GLN A C 1
ATOM 957 O O . GLN A 1 113 ? 14.385 -8.244 -13.324 1.00 93.81 113 GLN A O 1
ATOM 962 N N . TRP A 1 114 ? 13.453 -8.380 -11.288 1.00 95.56 114 TRP A N 1
ATOM 963 C CA . TRP A 1 114 ? 12.231 -9.018 -11.765 1.00 95.56 114 TRP A CA 1
ATOM 964 C C . TRP A 1 114 ? 11.477 -8.159 -12.797 1.00 95.56 114 TRP A C 1
ATOM 966 O O . TRP A 1 114 ? 10.998 -8.694 -13.790 1.00 95.56 114 TRP A O 1
ATOM 976 N N . LEU A 1 115 ? 11.389 -6.838 -12.598 1.00 96.44 115 LEU A N 1
ATOM 977 C CA . LEU A 1 115 ? 10.772 -5.909 -13.550 1.00 96.44 115 LEU A CA 1
ATOM 978 C C . LEU A 1 115 ? 11.539 -5.869 -14.870 1.00 96.44 115 LEU A C 1
ATOM 980 O O . LEU A 1 115 ? 10.899 -5.928 -15.913 1.00 96.44 115 LEU A O 1
ATOM 984 N N . ASN A 1 116 ? 12.873 -5.830 -14.831 1.00 93.00 116 ASN A N 1
ATOM 985 C CA . ASN A 1 116 ? 13.704 -5.901 -16.033 1.00 93.00 116 ASN A CA 1
ATOM 986 C C . ASN A 1 116 ? 13.414 -7.181 -16.831 1.00 93.00 116 ASN A C 1
ATOM 988 O O . ASN A 1 116 ? 13.242 -7.114 -18.043 1.00 93.00 116 ASN A O 1
ATOM 992 N N . ASP A 1 117 ? 13.241 -8.318 -16.152 1.00 93.25 117 ASP A N 1
ATOM 993 C CA . ASP A 1 117 ? 12.850 -9.567 -16.811 1.00 93.25 117 ASP A CA 1
ATOM 994 C C . ASP A 1 117 ? 11.448 -9.481 -17.443 1.00 93.25 117 ASP A C 1
ATOM 996 O O . ASP A 1 117 ? 11.191 -10.111 -18.466 1.00 93.25 117 ASP A O 1
ATOM 1000 N N . GLN A 1 118 ? 10.520 -8.721 -16.847 1.00 94.44 118 GLN A N 1
ATOM 1001 C CA . GLN A 1 118 ? 9.156 -8.577 -17.372 1.00 94.44 118 GLN A CA 1
ATOM 1002 C C . GLN A 1 118 ? 9.048 -7.600 -18.546 1.00 94.44 118 GLN A C 1
ATOM 1004 O O . GLN A 1 118 ? 8.276 -7.868 -19.469 1.00 94.44 118 GLN A O 1
ATOM 1009 N N . VAL A 1 119 ? 9.779 -6.479 -18.521 1.00 94.62 119 VAL A N 1
ATOM 1010 C CA . VAL A 1 119 ? 9.654 -5.426 -19.550 1.00 94.62 119 VAL A CA 1
ATOM 1011 C C . VAL A 1 119 ? 10.092 -5.902 -20.931 1.00 94.62 119 VAL A C 1
ATOM 1013 O O . VAL A 1 119 ? 9.573 -5.417 -21.926 1.00 94.62 119 VAL A O 1
ATOM 1016 N N . HIS A 1 120 ? 10.923 -6.946 -21.003 1.00 90.06 120 HIS A N 1
ATOM 1017 C CA . HIS A 1 120 ? 11.215 -7.655 -22.252 1.00 90.06 120 HIS A CA 1
ATOM 1018 C C . HIS A 1 120 ? 9.967 -8.161 -22.989 1.00 90.06 120 HIS A C 1
ATOM 1020 O O . HIS A 1 120 ? 9.997 -8.313 -24.208 1.00 90.06 120 HIS A O 1
ATOM 1026 N N . PHE A 1 121 ? 8.889 -8.464 -22.261 1.00 91.88 121 PHE A N 1
ATOM 1027 C CA . PHE A 1 121 ? 7.672 -9.046 -22.825 1.00 91.88 121 PHE A CA 1
ATOM 1028 C C . PHE A 1 121 ? 6.542 -8.030 -22.988 1.00 91.88 121 PHE A C 1
ATOM 1030 O O . PHE A 1 121 ? 5.684 -8.211 -23.850 1.00 91.88 121 PHE A O 1
ATOM 1037 N N . THR A 1 122 ? 6.482 -7.002 -22.138 1.00 93.94 122 THR A N 1
ATOM 1038 C CA . THR A 1 122 ? 5.394 -6.018 -22.153 1.00 93.94 122 THR A CA 1
ATOM 1039 C C . THR A 1 122 ? 5.779 -4.716 -21.458 1.00 93.94 122 THR A C 1
ATOM 1041 O O . THR A 1 122 ? 6.413 -4.730 -20.405 1.00 93.94 122 THR A O 1
ATOM 1044 N N . HIS A 1 123 ? 5.333 -3.588 -22.016 1.00 94.19 123 HIS A N 1
ATOM 1045 C CA . HIS A 1 123 ? 5.411 -2.262 -21.387 1.00 94.19 123 HIS A CA 1
ATOM 1046 C C . HIS A 1 123 ? 4.057 -1.823 -20.790 1.00 94.19 123 HIS A C 1
ATOM 1048 O O . HIS A 1 123 ? 3.902 -0.670 -20.392 1.00 94.19 123 HIS A O 1
ATOM 1054 N N . ASP A 1 124 ? 3.064 -2.721 -20.718 1.00 96.00 124 ASP A N 1
ATOM 1055 C CA . ASP A 1 124 ? 1.772 -2.449 -20.078 1.00 96.00 124 ASP A CA 1
ATOM 1056 C C . ASP A 1 124 ? 1.962 -2.220 -18.569 1.00 96.00 124 ASP A C 1
ATOM 1058 O O . ASP A 1 124 ? 2.209 -3.147 -17.788 1.00 96.00 124 ASP A O 1
ATOM 1062 N N . THR A 1 125 ? 1.844 -0.960 -18.153 1.00 95.75 125 THR A N 1
ATOM 1063 C CA . THR A 1 125 ? 2.082 -0.536 -16.773 1.00 95.75 125 THR A CA 1
ATOM 1064 C C . THR A 1 125 ? 1.069 -1.111 -15.793 1.00 95.75 125 THR A C 1
ATOM 1066 O O . THR A 1 125 ? 1.451 -1.460 -14.674 1.00 95.75 125 THR A O 1
ATOM 1069 N N . ASP A 1 126 ? -0.192 -1.255 -16.202 1.00 94.56 126 ASP A N 1
ATOM 1070 C CA . ASP A 1 126 ? -1.261 -1.759 -15.335 1.00 94.56 126 ASP A CA 1
ATOM 1071 C C . ASP A 1 126 ? -1.044 -3.249 -15.054 1.00 94.56 126 ASP A C 1
ATOM 1073 O O . ASP A 1 126 ? -1.169 -3.719 -13.913 1.00 94.56 126 ASP A O 1
ATOM 1077 N N . TYR A 1 127 ? -0.633 -3.995 -16.082 1.00 95.19 127 TYR A N 1
ATOM 1078 C CA . TYR A 1 127 ? -0.234 -5.390 -15.938 1.00 95.19 127 TYR A CA 1
ATOM 1079 C C . TYR A 1 127 ? 0.989 -5.549 -15.017 1.00 95.19 127 TYR A C 1
ATOM 1081 O O . TYR A 1 127 ? 0.978 -6.389 -14.106 1.00 95.19 127 TYR A O 1
ATOM 1089 N N . LEU A 1 128 ? 2.031 -4.733 -15.211 1.00 96.62 128 LEU A N 1
ATOM 1090 C CA . LEU A 1 128 ? 3.254 -4.774 -14.397 1.00 96.62 128 LEU A CA 1
ATOM 1091 C C . LEU A 1 128 ? 2.988 -4.404 -12.932 1.00 96.62 128 LEU A C 1
ATOM 1093 O O . LEU A 1 128 ? 3.538 -5.037 -12.022 1.00 96.62 128 LEU A O 1
ATOM 1097 N N . GLU A 1 129 ? 2.111 -3.432 -12.681 1.00 95.69 129 GLU A N 1
ATOM 1098 C CA . GLU A 1 129 ? 1.671 -3.064 -11.334 1.00 95.69 129 GLU A CA 1
ATOM 1099 C C . GLU A 1 129 ? 0.921 -4.225 -10.668 1.00 95.69 129 GLU A C 1
ATOM 1101 O O . GLU A 1 129 ? 1.275 -4.645 -9.558 1.00 95.69 129 GLU A O 1
ATOM 1106 N N . MET A 1 130 ? -0.063 -4.807 -11.360 1.00 94.62 130 MET A N 1
ATOM 1107 C CA . MET A 1 130 ? -0.819 -5.958 -10.860 1.00 94.62 130 MET A CA 1
ATOM 1108 C C . MET A 1 130 ? 0.108 -7.124 -10.493 1.00 94.62 130 MET A C 1
ATOM 1110 O O . MET A 1 130 ? 0.009 -7.687 -9.395 1.00 94.62 130 MET A O 1
ATOM 1114 N N . LYS A 1 131 ? 1.029 -7.487 -11.390 1.00 95.56 131 LYS A N 1
ATOM 1115 C CA . LYS A 1 131 ? 1.970 -8.588 -11.158 1.00 95.56 131 LYS A CA 1
ATOM 1116 C C . LYS A 1 131 ? 2.935 -8.285 -10.017 1.00 95.56 131 LYS A C 1
ATOM 1118 O O . LYS A 1 131 ? 3.197 -9.177 -9.209 1.00 95.56 131 LYS A O 1
ATOM 1123 N N . SER A 1 132 ? 3.382 -7.039 -9.884 1.00 95.69 132 SER A N 1
ATOM 1124 C CA . SER A 1 132 ? 4.219 -6.604 -8.762 1.00 95.69 132 SER A CA 1
ATOM 1125 C C . SER A 1 132 ? 3.508 -6.803 -7.418 1.00 95.69 132 SER A C 1
ATOM 1127 O O . SER A 1 132 ? 4.088 -7.364 -6.487 1.00 95.69 132 SER A O 1
ATOM 1129 N N . TYR A 1 133 ? 2.222 -6.444 -7.309 1.00 94.38 133 TYR A N 1
ATOM 1130 C CA . TYR A 1 133 ? 1.432 -6.708 -6.097 1.00 94.38 133 TYR A CA 1
ATOM 1131 C C . TYR A 1 133 ? 1.297 -8.202 -5.775 1.00 94.38 133 TYR A C 1
ATOM 1133 O O . TYR A 1 133 ? 1.342 -8.581 -4.600 1.00 94.38 133 TYR A O 1
ATOM 1141 N N . ILE A 1 134 ? 1.164 -9.058 -6.791 1.00 94.75 134 ILE A N 1
ATOM 1142 C CA . ILE A 1 134 ? 1.169 -10.517 -6.608 1.00 94.75 134 ILE A CA 1
ATOM 1143 C C . ILE A 1 134 ? 2.532 -10.984 -6.073 1.00 94.75 134 ILE A C 1
A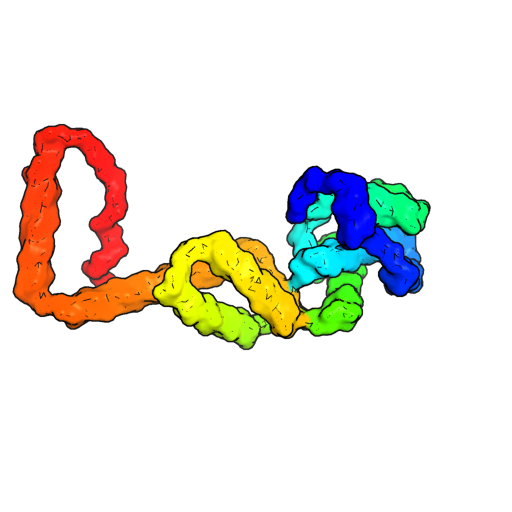TOM 1145 O O . ILE A 1 134 ? 2.575 -11.758 -5.115 1.00 94.75 134 ILE A O 1
ATOM 1149 N N . GLN A 1 135 ? 3.643 -10.474 -6.614 1.00 95.44 135 GLN A N 1
ATOM 1150 C CA . GLN A 1 135 ? 4.985 -10.824 -6.131 1.00 95.44 135 GLN A CA 1
ATOM 1151 C C . GLN A 1 135 ? 5.209 -10.413 -4.673 1.00 95.44 135 GLN A C 1
ATOM 1153 O O . GLN A 1 135 ? 5.670 -11.227 -3.872 1.00 95.44 135 GLN A O 1
ATOM 1158 N N . PHE A 1 136 ? 4.805 -9.202 -4.281 1.00 96.00 136 PHE A N 1
ATOM 1159 C CA . PHE A 1 136 ? 4.904 -8.764 -2.885 1.00 96.00 136 PHE A CA 1
ATOM 1160 C C . PHE A 1 136 ? 4.124 -9.668 -1.925 1.00 96.00 136 PHE A C 1
ATOM 1162 O O . PHE A 1 136 ? 4.623 -10.008 -0.848 1.00 96.00 136 PHE A O 1
ATOM 1169 N N . ARG A 1 137 ? 2.934 -10.133 -2.329 1.00 95.31 137 ARG A N 1
ATOM 1170 C CA . ARG A 1 137 ? 2.159 -11.115 -1.553 1.00 95.31 137 ARG A CA 1
ATOM 1171 C C . ARG A 1 137 ? 2.891 -12.447 -1.420 1.00 95.31 137 ARG A C 1
ATOM 1173 O O . ARG A 1 137 ? 2.936 -12.988 -0.315 1.00 95.31 137 ARG A O 1
ATOM 1180 N N . ASN A 1 138 ? 3.482 -12.942 -2.506 1.00 95.38 138 ASN A N 1
ATOM 1181 C CA . ASN A 1 138 ? 4.240 -14.196 -2.513 1.00 95.38 138 ASN A CA 1
ATOM 1182 C C . ASN A 1 138 ? 5.480 -14.114 -1.619 1.00 95.38 138 ASN A C 1
ATOM 1184 O O . ASN A 1 138 ? 5.777 -15.048 -0.879 1.00 95.38 138 ASN A O 1
ATOM 1188 N N . TRP A 1 139 ? 6.179 -12.980 -1.635 1.00 96.06 139 TRP A N 1
ATOM 1189 C CA . TRP A 1 139 ? 7.353 -12.755 -0.791 1.00 96.06 139 TRP A CA 1
ATOM 1190 C C . TRP A 1 139 ? 7.005 -12.403 0.657 1.00 96.06 139 TRP A C 1
ATOM 1192 O O . TRP A 1 139 ? 7.910 -12.305 1.484 1.00 96.06 139 TRP A O 1
ATOM 1202 N N . LYS A 1 140 ? 5.714 -12.210 0.967 1.00 96.56 140 LYS A N 1
ATOM 1203 C CA . LYS A 1 140 ? 5.226 -11.720 2.264 1.00 96.56 140 LYS A CA 1
ATOM 1204 C C . LYS A 1 140 ? 5.892 -10.399 2.660 1.00 96.56 140 LYS A C 1
ATOM 1206 O O . LYS A 1 140 ? 6.342 -10.195 3.789 1.00 96.56 140 LYS A O 1
ATOM 1211 N N . ILE A 1 141 ? 5.948 -9.478 1.707 1.00 96.25 141 ILE A N 1
ATOM 1212 C CA . ILE A 1 141 ? 6.527 -8.147 1.877 1.00 96.25 141 ILE A CA 1
ATOM 1213 C C . ILE A 1 141 ? 5.429 -7.117 1.673 1.00 96.25 141 ILE A C 1
ATOM 1215 O O . ILE A 1 141 ? 4.630 -7.218 0.746 1.00 96.25 141 ILE A O 1
ATOM 1219 N N . GLU A 1 142 ? 5.371 -6.132 2.561 1.00 94.31 142 GLU A N 1
ATOM 1220 C CA . GLU A 1 142 ? 4.494 -4.987 2.361 1.00 94.31 142 GLU A CA 1
ATOM 1221 C C . GLU A 1 142 ? 4.957 -4.201 1.119 1.00 9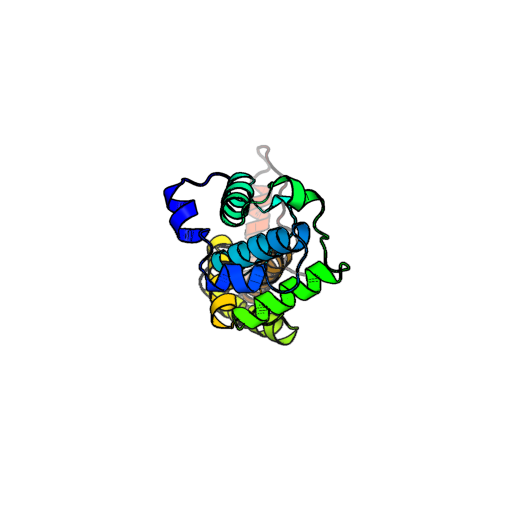4.31 142 GLU A C 1
ATOM 1223 O O . GLU A 1 142 ? 6.124 -3.800 1.073 1.00 94.31 142 GLU A O 1
ATOM 1228 N N . PRO A 1 143 ? 4.082 -3.966 0.124 1.00 93.88 143 PRO A N 1
ATOM 1229 C CA . PRO A 1 143 ? 4.455 -3.226 -1.074 1.00 93.88 143 PRO A CA 1
ATOM 1230 C C . PRO A 1 143 ? 4.847 -1.778 -0.731 1.00 93.88 143 PRO A C 1
ATOM 1232 O O . PRO A 1 143 ? 4.385 -1.228 0.275 1.00 93.88 143 PRO A O 1
ATOM 1235 N N . PRO A 1 144 ? 5.673 -1.125 -1.567 1.00 92.62 144 PRO A N 1
ATOM 1236 C CA . PRO A 1 144 ? 5.950 0.295 -1.421 1.00 92.62 144 PRO A CA 1
ATOM 1237 C C . PRO A 1 144 ? 4.688 1.129 -1.696 1.00 92.62 144 PRO A C 1
ATOM 1239 O O . PRO A 1 144 ? 3.633 0.616 -2.077 1.00 92.62 144 PRO A O 1
ATOM 1242 N N . SER A 1 145 ? 4.793 2.450 -1.530 1.00 89.50 145 SER A N 1
ATOM 1243 C CA . SER A 1 145 ? 3.717 3.348 -1.954 1.00 89.50 145 SER A CA 1
ATOM 1244 C C . SER A 1 145 ? 3.463 3.222 -3.459 1.00 89.50 145 SER A C 1
ATOM 1246 O O . SER A 1 145 ? 4.393 2.966 -4.226 1.00 89.50 145 SER A O 1
ATOM 1248 N N . VAL A 1 146 ? 2.220 3.471 -3.883 1.00 88.88 146 VAL A N 1
ATOM 1249 C CA . VAL A 1 146 ? 1.807 3.415 -5.300 1.00 88.88 146 VAL A CA 1
ATOM 1250 C C . VAL A 1 146 ? 2.765 4.234 -6.169 1.00 88.88 146 VAL A C 1
ATOM 1252 O O . VAL A 1 146 ? 3.407 3.692 -7.055 1.00 88.88 146 VAL A O 1
ATOM 1255 N N . GLY A 1 147 ? 3.003 5.504 -5.820 1.00 91.56 147 GLY A N 1
ATOM 1256 C CA . GLY A 1 147 ? 3.921 6.360 -6.581 1.00 91.56 147 GLY A CA 1
ATOM 1257 C C . GLY A 1 147 ? 5.395 5.925 -6.552 1.00 91.56 147 GLY A C 1
ATOM 1258 O O . GLY A 1 147 ? 6.177 6.331 -7.410 1.00 91.56 147 GLY A O 1
ATOM 1259 N N . SER A 1 148 ? 5.822 5.113 -5.582 1.00 92.88 148 SER A N 1
ATOM 1260 C CA . SER A 1 148 ? 7.151 4.494 -5.627 1.00 92.88 148 SER A CA 1
ATOM 1261 C C . SER A 1 148 ? 7.175 3.315 -6.598 1.00 92.88 148 SER A C 1
ATOM 1263 O O . SER A 1 148 ? 8.134 3.199 -7.354 1.00 92.88 148 SER A O 1
ATOM 1265 N N . LEU A 1 149 ? 6.134 2.477 -6.608 1.00 94.75 149 LEU A N 1
ATOM 1266 C CA . LEU A 1 149 ? 6.017 1.356 -7.540 1.00 94.75 149 LEU A CA 1
ATOM 1267 C C . LEU A 1 149 ? 5.902 1.842 -8.989 1.00 94.75 149 LEU A C 1
ATOM 1269 O O . LEU A 1 149 ? 6.665 1.390 -9.836 1.00 94.75 149 LEU A O 1
ATOM 1273 N N . THR A 1 150 ? 5.040 2.828 -9.257 1.00 95.56 150 THR A N 1
ATOM 1274 C CA . THR A 1 150 ? 4.888 3.434 -10.590 1.00 95.56 150 THR A CA 1
ATOM 1275 C C . THR A 1 150 ? 6.222 3.957 -11.124 1.00 95.56 150 THR A C 1
ATOM 1277 O O . THR A 1 150 ? 6.574 3.702 -12.270 1.00 95.56 150 THR A O 1
ATOM 1280 N N . ARG A 1 151 ? 7.020 4.632 -10.280 1.00 96.06 151 ARG A N 1
ATOM 1281 C CA . ARG A 1 151 ? 8.357 5.112 -10.673 1.00 96.06 151 ARG A CA 1
ATOM 1282 C C . ARG A 1 151 ? 9.353 3.982 -10.922 1.00 96.06 151 ARG A C 1
ATOM 1284 O O . ARG A 1 151 ? 10.186 4.115 -11.806 1.00 96.06 151 ARG A O 1
ATOM 1291 N N . MET A 1 152 ? 9.287 2.890 -10.158 1.00 95.94 152 MET A N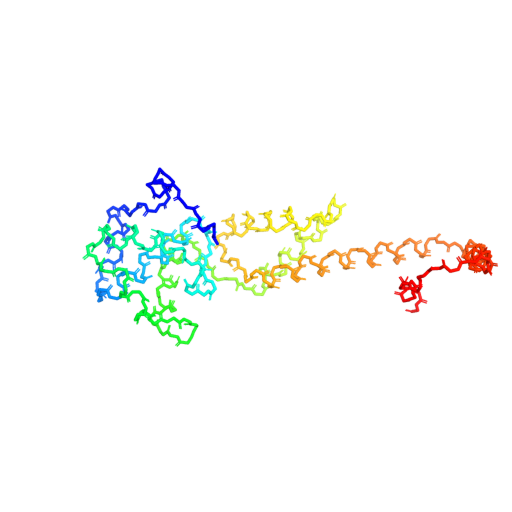 1
ATOM 1292 C CA . MET A 1 152 ? 10.133 1.714 -10.394 1.00 95.94 152 MET A CA 1
ATOM 1293 C C . MET A 1 152 ? 9.806 1.045 -11.730 1.00 95.94 152 MET A C 1
ATOM 1295 O O . MET A 1 152 ? 10.728 0.690 -12.455 1.00 95.94 152 MET A O 1
ATOM 1299 N N . ILE A 1 153 ? 8.519 0.922 -12.065 1.00 97.56 153 ILE A N 1
ATOM 1300 C CA . ILE A 1 153 ? 8.060 0.368 -13.346 1.00 97.56 153 ILE A CA 1
ATOM 1301 C C . ILE A 1 153 ? 8.520 1.255 -14.505 1.00 97.56 153 ILE A C 1
ATOM 1303 O O . ILE A 1 153 ? 9.187 0.761 -15.407 1.00 97.56 153 ILE A O 1
ATOM 1307 N N . ALA A 1 154 ? 8.245 2.563 -14.442 1.00 96.88 154 ALA A N 1
ATOM 1308 C CA . ALA A 1 154 ? 8.679 3.509 -15.471 1.00 96.88 154 ALA A CA 1
ATOM 13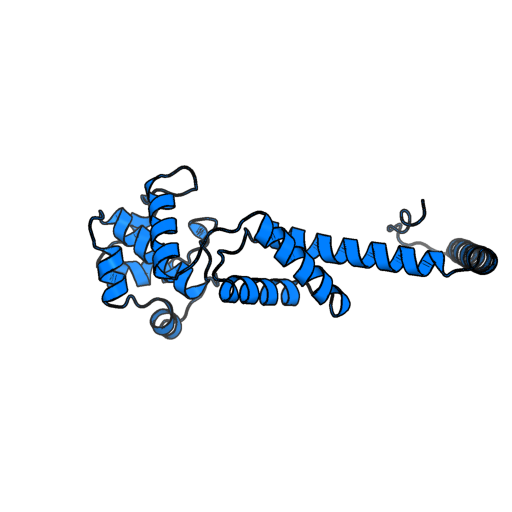09 C C . ALA A 1 154 ? 10.204 3.479 -15.661 1.00 96.88 154 ALA A C 1
ATOM 1311 O O . ALA A 1 154 ? 10.689 3.363 -16.776 1.00 96.88 154 ALA A O 1
ATOM 1312 N N . SER A 1 155 ? 10.964 3.467 -14.561 1.00 96.38 155 SER A N 1
ATOM 1313 C CA . SER A 1 155 ? 12.424 3.376 -14.621 1.00 96.38 155 SER A CA 1
ATOM 1314 C C . SER A 1 155 ? 12.918 2.077 -15.262 1.00 96.38 155 SER A C 1
ATOM 1316 O O . SER A 1 155 ? 13.952 2.109 -15.926 1.00 96.38 155 SER A O 1
ATOM 1318 N N . ALA A 1 156 ? 12.240 0.946 -15.050 1.00 96.25 156 ALA A N 1
ATOM 1319 C CA . ALA A 1 156 ? 12.608 -0.324 -15.674 1.00 96.25 156 ALA A CA 1
ATOM 1320 C C . ALA A 1 156 ? 12.359 -0.291 -17.190 1.00 96.25 156 ALA A C 1
ATOM 1322 O O . ALA A 1 156 ? 13.236 -0.693 -17.951 1.00 96.25 156 ALA A O 1
ATOM 1323 N N . ILE A 1 157 ? 11.215 0.257 -17.618 1.00 96.88 157 ILE A N 1
ATOM 1324 C CA . ILE A 1 157 ? 10.877 0.448 -19.037 1.00 96.88 157 ILE A CA 1
ATOM 1325 C C . ILE A 1 157 ? 11.899 1.378 -19.700 1.00 96.88 157 ILE A C 1
ATOM 1327 O O . ILE A 1 157 ? 12.549 0.971 -20.658 1.00 96.88 157 ILE A O 1
ATOM 1331 N N . ASP A 1 158 ? 12.134 2.564 -19.131 1.00 95.81 158 ASP A N 1
ATOM 1332 C CA . ASP A 1 158 ? 13.102 3.533 -19.664 1.00 95.81 158 ASP A CA 1
ATOM 1333 C C . ASP A 1 158 ? 14.508 2.924 -19.773 1.00 95.81 158 ASP A C 1
ATOM 1335 O O . ASP A 1 158 ? 15.230 3.148 -20.744 1.00 95.81 158 ASP A O 1
ATOM 1339 N N . THR A 1 159 ? 14.928 2.145 -18.771 1.00 94.56 159 THR A N 1
ATOM 1340 C CA . THR A 1 159 ? 16.243 1.483 -18.786 1.00 94.56 159 THR A CA 1
ATOM 1341 C C . THR A 1 159 ? 16.320 0.444 -19.901 1.00 94.56 159 THR A C 1
ATOM 1343 O O . THR A 1 159 ? 17.328 0.370 -20.605 1.00 94.56 159 THR A O 1
ATOM 1346 N N . TYR A 1 160 ? 15.267 -0.355 -20.073 1.00 94.81 160 TYR A N 1
ATOM 1347 C CA . TYR A 1 160 ? 15.201 -1.358 -21.127 1.00 94.81 160 TYR A CA 1
ATOM 1348 C C . TYR A 1 160 ? 15.211 -0.724 -22.521 1.00 94.81 160 TYR A C 1
ATOM 1350 O O . TYR A 1 160 ? 16.030 -1.118 -23.352 1.00 94.81 160 TYR A O 1
ATOM 1358 N N . GLU A 1 161 ? 14.381 0.293 -22.756 1.00 94.50 161 GLU A N 1
ATOM 1359 C CA . GLU A 1 161 ? 14.312 1.001 -24.036 1.00 94.50 161 GLU A CA 1
ATOM 1360 C C . GLU A 1 161 ? 15.651 1.644 -24.397 1.00 94.50 161 GLU A C 1
ATOM 1362 O O . GLU A 1 161 ? 16.166 1.424 -25.492 1.00 94.50 161 GLU A O 1
ATOM 1367 N N . ASN A 1 162 ? 16.283 2.353 -23.457 1.00 94.06 162 ASN A N 1
ATOM 1368 C CA . ASN A 1 162 ? 17.596 2.951 -23.695 1.00 94.06 162 ASN A CA 1
ATOM 1369 C C . ASN A 1 162 ? 18.655 1.899 -24.046 1.00 94.06 162 ASN A C 1
ATOM 1371 O O . ASN A 1 162 ? 19.429 2.100 -24.981 1.00 94.06 162 ASN A O 1
ATOM 1375 N N . ASN A 1 163 ? 18.676 0.762 -23.346 1.00 93.06 163 ASN A N 1
ATOM 1376 C CA . ASN A 1 163 ? 19.599 -0.327 -23.666 1.00 93.06 163 ASN A CA 1
ATOM 1377 C C . ASN A 1 163 ? 19.322 -0.917 -25.055 1.00 93.06 163 ASN A C 1
ATOM 1379 O O . ASN A 1 163 ? 20.260 -1.154 -25.816 1.00 93.06 163 ASN A O 1
ATOM 1383 N N . LEU A 1 164 ? 18.051 -1.117 -25.410 1.00 91.81 164 LEU A N 1
ATOM 1384 C CA . LEU A 1 164 ? 17.650 -1.612 -26.725 1.00 91.81 164 LEU A CA 1
ATOM 1385 C C . LEU A 1 164 ? 18.090 -0.654 -27.839 1.00 91.81 164 LEU A C 1
ATOM 1387 O O . LEU A 1 164 ? 18.670 -1.096 -28.834 1.00 91.81 164 LEU A O 1
ATOM 1391 N N . TYR A 1 165 ? 17.868 0.651 -27.662 1.00 92.44 165 TYR A N 1
ATOM 1392 C CA . TYR A 1 165 ? 18.282 1.670 -28.625 1.00 92.44 165 TYR A CA 1
ATOM 1393 C C . TYR A 1 165 ? 19.800 1.711 -28.787 1.00 92.44 165 TYR A C 1
ATOM 1395 O O . TYR A 1 165 ? 20.281 1.768 -29.915 1.00 92.44 165 TYR A O 1
ATOM 1403 N N . GLN A 1 166 ? 20.555 1.624 -27.689 1.00 92.88 166 GLN A N 1
ATOM 1404 C CA . GLN A 1 166 ? 22.019 1.599 -27.727 1.00 92.88 166 GLN A CA 1
ATOM 1405 C C . GLN A 1 166 ? 22.562 0.355 -28.436 1.00 92.88 166 GLN A C 1
ATOM 1407 O O . GLN A 1 166 ? 23.440 0.465 -29.287 1.00 92.88 166 GLN A O 1
ATOM 1412 N N . ILE A 1 167 ? 22.026 -0.830 -28.134 1.00 93.25 167 ILE A N 1
ATOM 1413 C CA . ILE A 1 167 ? 22.445 -2.069 -28.802 1.00 93.25 167 ILE A CA 1
ATOM 1414 C C . ILE A 1 167 ? 22.124 -1.999 -30.298 1.00 93.25 167 ILE A C 1
ATOM 1416 O O . ILE A 1 167 ? 22.954 -2.373 -31.124 1.00 93.25 167 ILE A O 1
ATOM 1420 N N . THR A 1 168 ? 20.939 -1.500 -30.651 1.00 91.69 168 THR A N 1
ATOM 1421 C CA . THR A 1 168 ? 20.509 -1.398 -32.050 1.00 91.69 168 THR A CA 1
ATOM 1422 C C . THR A 1 168 ? 21.353 -0.381 -32.815 1.00 91.69 168 THR A C 1
ATOM 1424 O O . THR A 1 168 ? 21.808 -0.680 -33.916 1.00 91.69 168 THR A O 1
ATOM 1427 N N . SER A 1 169 ? 21.621 0.793 -32.235 1.00 90.00 169 SER A N 1
ATOM 1428 C CA . SER A 1 169 ? 22.423 1.834 -32.888 1.00 90.00 169 SER A CA 1
ATOM 1429 C C . SER A 1 169 ? 23.870 1.392 -33.114 1.00 90.00 169 SER A C 1
ATOM 1431 O O . SER A 1 169 ? 24.426 1.655 -34.177 1.00 90.00 169 SER A O 1
ATOM 1433 N N . GLN A 1 170 ? 24.457 0.644 -32.174 1.00 92.44 170 GLN A N 1
ATOM 1434 C CA . GLN A 1 170 ? 25.809 0.089 -32.304 1.00 92.44 170 GLN A CA 1
ATOM 1435 C C . GLN A 1 170 ? 25.935 -0.972 -33.409 1.00 92.44 170 GLN A C 1
ATOM 1437 O O . GLN A 1 170 ? 27.042 -1.231 -33.878 1.00 92.44 170 GLN A O 1
ATOM 1442 N N . GLN A 1 171 ? 24.827 -1.583 -33.842 1.00 92.44 171 GLN A N 1
ATOM 1443 C CA . GLN A 1 171 ? 24.815 -2.543 -34.952 1.00 92.44 171 GLN A CA 1
ATOM 1444 C C . GLN A 1 171 ? 24.704 -1.875 -36.330 1.00 92.44 171 GLN A C 1
ATOM 1446 O O . GLN A 1 171 ? 24.901 -2.540 -37.350 1.00 92.44 171 GLN A O 1
ATOM 1451 N N . LEU A 1 172 ? 24.401 -0.575 -36.392 1.00 91.19 172 LEU A N 1
ATOM 1452 C CA . LEU A 1 172 ? 24.291 0.154 -37.652 1.00 91.19 172 LEU A CA 1
ATOM 1453 C C . LEU A 1 172 ? 25.676 0.582 -38.147 1.00 91.19 172 LEU A C 1
ATOM 1455 O O . LEU A 1 172 ? 26.469 1.181 -37.423 1.00 91.19 172 LEU A O 1
ATOM 1459 N N . SER A 1 173 ? 25.971 0.300 -39.418 1.00 91.12 173 SER A N 1
ATOM 1460 C CA . SER A 1 173 ? 27.206 0.784 -40.038 1.00 91.12 173 SER A CA 1
ATOM 1461 C C . SER A 1 173 ? 27.155 2.304 -40.247 1.00 91.12 173 SER A C 1
ATOM 1463 O O . SER A 1 173 ? 26.071 2.839 -40.504 1.00 91.12 173 SER A O 1
ATOM 1465 N N . PRO A 1 174 ? 28.305 3.008 -40.258 1.00 91.12 174 PRO A N 1
ATOM 1466 C CA . PRO A 1 174 ? 28.341 4.451 -40.512 1.00 91.12 174 PRO A CA 1
ATOM 1467 C C . PRO A 1 174 ? 27.623 4.850 -41.808 1.00 91.12 174 PRO A C 1
ATOM 1469 O O . PRO A 1 174 ? 26.889 5.830 -41.840 1.00 91.12 174 PRO A O 1
ATOM 1472 N N . THR A 1 175 ? 27.757 4.037 -42.862 1.00 93.06 175 THR A N 1
ATOM 1473 C CA . THR A 1 175 ? 27.062 4.240 -44.141 1.00 93.06 175 THR A CA 1
ATOM 1474 C C . THR A 1 175 ? 25.543 4.142 -44.008 1.00 93.06 175 THR A C 1
ATOM 1476 O O . THR A 1 175 ? 24.822 4.877 -44.679 1.00 93.06 175 THR A O 1
ATOM 1479 N N . THR A 1 176 ? 25.042 3.235 -43.168 1.00 91.56 176 THR A N 1
ATOM 1480 C CA . THR A 1 176 ? 23.601 3.101 -42.917 1.00 91.56 176 THR A CA 1
ATOM 1481 C C . THR A 1 176 ? 23.082 4.314 -42.159 1.00 91.56 176 THR A C 1
ATOM 1483 O O . THR A 1 176 ? 22.069 4.875 -42.569 1.00 91.56 176 THR A O 1
ATOM 1486 N N . CYS A 1 177 ? 23.808 4.772 -41.133 1.00 89.88 177 CYS A N 1
ATOM 1487 C CA . CYS A 1 177 ? 23.466 5.989 -40.396 1.00 89.88 177 CYS A CA 1
ATOM 1488 C C . CYS A 1 177 ? 23.392 7.205 -41.327 1.00 89.88 177 CYS A C 1
ATOM 1490 O O . CYS A 1 177 ? 22.344 7.830 -41.403 1.00 89.88 177 CYS A O 1
ATOM 1492 N N . SER A 1 178 ? 24.419 7.452 -42.152 1.00 90.75 178 SER A N 1
ATOM 1493 C CA . SER A 1 178 ? 24.404 8.588 -43.089 1.00 90.75 178 SER A CA 1
ATOM 1494 C C . SER A 1 178 ? 23.240 8.545 -44.085 1.00 90.75 178 SER A C 1
ATOM 1496 O O . SER A 1 178 ? 22.725 9.586 -44.484 1.00 90.75 178 SER A O 1
ATOM 1498 N N . ARG A 1 179 ? 22.808 7.349 -44.508 1.00 91.94 179 ARG A N 1
ATOM 1499 C CA . ARG A 1 179 ? 21.640 7.201 -45.392 1.00 91.94 179 ARG A CA 1
ATOM 1500 C C . ARG A 1 179 ? 20.322 7.448 -44.661 1.00 91.94 179 ARG A C 1
ATOM 1502 O O . ARG A 1 179 ? 19.411 7.998 -45.269 1.00 91.94 179 ARG A O 1
ATOM 1509 N N . LEU A 1 180 ? 20.211 7.029 -43.400 1.00 90.94 180 LEU A N 1
ATOM 1510 C CA . LEU A 1 180 ? 19.044 7.311 -42.561 1.00 90.94 180 LEU A CA 1
ATOM 1511 C C . LEU A 1 180 ? 18.936 8.810 -42.261 1.00 90.94 180 LEU A C 1
ATOM 1513 O O . LEU A 1 180 ? 17.852 9.367 -42.406 1.00 90.94 180 LEU A O 1
ATOM 1517 N N . ASP A 1 181 ? 20.054 9.467 -41.948 1.00 91.19 181 ASP A N 1
ATOM 1518 C CA . ASP A 1 181 ? 20.105 10.912 -41.700 1.00 91.19 181 ASP A CA 1
ATOM 1519 C C . ASP A 1 181 ? 19.634 11.702 -42.932 1.00 91.19 181 ASP A C 1
ATOM 1521 O O . ASP A 1 181 ? 18.751 12.550 -42.824 1.00 91.19 181 ASP A O 1
ATOM 1525 N N . ALA A 1 182 ? 20.116 11.342 -44.128 1.00 91.75 182 ALA A N 1
ATOM 1526 C CA . ALA A 1 182 ? 19.682 11.971 -45.378 1.00 91.75 182 ALA A CA 1
ATOM 1527 C C . ALA A 1 182 ? 18.176 11.784 -45.668 1.00 91.75 182 ALA A C 1
ATOM 1529 O O . ALA A 1 182 ? 17.543 12.668 -46.245 1.00 91.75 182 ALA A O 1
ATOM 1530 N N . LEU A 1 183 ? 17.585 10.646 -45.276 1.00 90.69 183 LEU A N 1
ATOM 1531 C CA . LEU A 1 183 ? 16.140 10.411 -45.407 1.00 90.69 183 LEU A CA 1
ATOM 1532 C C . LEU A 1 183 ? 15.330 11.268 -44.428 1.00 90.69 183 LEU A C 1
ATOM 1534 O O . LEU A 1 183 ? 14.286 11.801 -44.806 1.00 90.69 183 LEU A O 1
ATOM 1538 N N . LEU A 1 184 ? 15.809 11.413 -43.190 1.00 89.38 184 LEU A N 1
ATOM 1539 C CA . LEU A 1 184 ? 15.168 12.260 -42.186 1.00 89.38 184 LEU A CA 1
ATOM 1540 C C . LEU A 1 184 ? 15.206 13.734 -42.611 1.00 89.38 184 LEU A C 1
ATOM 1542 O O . LEU A 1 184 ? 14.165 14.390 -42.598 1.00 89.38 184 LEU A O 1
ATOM 1546 N N . GLU A 1 185 ? 16.350 14.233 -43.082 1.00 89.00 185 GLU A N 1
ATOM 1547 C CA . GLU A 1 185 ? 16.478 15.600 -43.608 1.00 89.00 185 GLU A CA 1
ATOM 1548 C C . GLU A 1 185 ? 15.549 15.843 -44.807 1.00 89.00 185 GLU A C 1
ATOM 1550 O O . GLU A 1 185 ? 14.824 16.838 -44.841 1.00 89.00 185 GLU A O 1
ATOM 1555 N N . ALA A 1 186 ? 15.484 14.904 -45.756 1.00 81.56 186 ALA A N 1
ATOM 1556 C CA . ALA A 1 186 ? 14.591 15.013 -46.910 1.00 81.56 186 ALA A CA 1
ATOM 1557 C C . ALA A 1 186 ? 13.101 15.051 -46.518 1.00 81.56 186 ALA A C 1
ATOM 1559 O O . ALA A 1 186 ? 12.325 15.766 -47.150 1.00 81.56 186 ALA A O 1
ATOM 1560 N N . SER A 1 187 ? 12.699 14.322 -45.469 1.00 74.62 187 SER A N 1
ATOM 1561 C CA . SER A 1 187 ? 11.313 14.333 -44.979 1.00 74.62 187 SER A CA 1
ATOM 1562 C C . SER A 1 187 ? 10.926 15.666 -44.329 1.00 74.62 187 SER A C 1
ATOM 1564 O O . SER A 1 187 ? 9.856 16.197 -44.619 1.00 74.62 187 SER A O 1
ATOM 1566 N N . ILE A 1 188 ? 11.838 16.271 -43.560 1.00 70.88 188 ILE A N 1
ATOM 1567 C CA . ILE A 1 188 ? 11.636 17.579 -42.915 1.00 70.88 188 ILE A CA 1
ATOM 1568 C C . ILE A 1 188 ? 11.503 18.691 -43.965 1.00 70.88 188 ILE A C 1
ATOM 1570 O O . ILE A 1 188 ? 10.721 19.621 -43.794 1.00 70.88 188 ILE A O 1
ATOM 1574 N N . HIS A 1 189 ? 12.231 18.582 -45.077 1.00 60.91 189 HIS A N 1
ATOM 1575 C CA . HIS A 1 189 ? 12.161 19.541 -46.182 1.00 60.91 189 HIS A CA 1
ATOM 1576 C C . HIS A 1 189 ? 10.981 19.314 -47.143 1.00 60.91 189 HIS A C 1
ATOM 1578 O O . HIS A 1 189 ? 10.749 20.146 -48.015 1.00 60.91 189 HIS A O 1
ATOM 1584 N N . SER A 1 190 ? 10.227 18.219 -46.988 1.00 56.84 190 SER A N 1
ATOM 1585 C CA . SER A 1 190 ? 9.027 17.929 -47.789 1.00 56.84 190 SER A CA 1
ATOM 1586 C C . SER A 1 190 ? 7.712 18.410 -47.154 1.00 56.84 190 SER A C 1
ATOM 1588 O O . SER A 1 190 ? 6.693 18.451 -47.836 1.00 56.84 190 SER A O 1
ATOM 1590 N N . GLU A 1 191 ? 7.733 18.816 -45.878 1.00 51.47 191 GLU A N 1
ATOM 1591 C CA . GLU A 1 191 ? 6.566 19.320 -45.129 1.00 51.47 191 GLU A CA 1
ATOM 1592 C C . GLU A 1 191 ? 6.451 20.859 -45.117 1.00 51.47 191 GLU A C 1
ATOM 1594 O O . GLU A 1 191 ? 5.600 21.414 -44.421 1.00 51.47 191 GLU A O 1
ATOM 1599 N N . ASP A 1 192 ? 7.258 21.572 -45.912 1.00 47.19 192 ASP A N 1
ATOM 1600 C CA . ASP A 1 192 ? 7.200 23.044 -45.994 1.00 47.19 192 ASP A CA 1
ATOM 1601 C C . ASP A 1 192 ? 6.074 23.575 -46.912 1.00 47.19 192 ASP A C 1
ATOM 1603 O O . ASP A 1 192 ? 5.963 24.776 -47.135 1.00 47.19 192 ASP A O 1
ATOM 1607 N N . ASP A 1 193 ? 5.169 22.693 -47.356 1.00 45.41 193 ASP A N 1
ATOM 1608 C CA . ASP A 1 193 ? 3.861 23.042 -47.925 1.00 45.41 193 ASP A CA 1
ATOM 1609 C C . ASP A 1 193 ? 2.716 22.622 -46.974 1.00 45.41 193 ASP A C 1
ATOM 1611 O O . ASP A 1 193 ? 1.778 21.917 -47.346 1.00 45.41 193 ASP A O 1
ATOM 1615 N N . GLY A 1 194 ? 2.767 23.086 -45.720 1.00 42.22 194 GLY A N 1
ATOM 1616 C CA . GLY A 1 194 ? 1.564 23.252 -44.894 1.00 42.22 194 GLY A CA 1
ATOM 1617 C C . GLY A 1 194 ? 1.625 22.689 -43.474 1.00 42.22 194 GLY A C 1
ATOM 1618 O O . GLY A 1 194 ? 1.359 21.517 -43.258 1.00 42.22 194 GLY A O 1
ATOM 1619 N N . PHE A 1 195 ? 1.851 23.594 -42.509 1.00 44.91 195 PHE A N 1
ATOM 1620 C CA . PHE A 1 195 ? 1.281 23.628 -41.148 1.00 44.91 195 PHE A CA 1
ATOM 1621 C C . PHE A 1 195 ? 0.925 22.263 -40.512 1.00 44.91 195 PHE A C 1
ATOM 1623 O O . PHE A 1 195 ? -0.108 21.710 -40.850 1.00 44.91 195 PHE A O 1
ATOM 1630 N N . TRP A 1 196 ? 1.685 21.788 -39.511 1.00 37.03 196 TRP A N 1
ATOM 1631 C CA . TRP A 1 196 ? 1.218 21.433 -38.147 1.00 37.03 196 TRP A CA 1
ATOM 1632 C C . TRP A 1 196 ? 2.337 20.770 -37.302 1.00 37.03 196 TRP A C 1
ATOM 1634 O O . TRP A 1 196 ? 3.012 19.845 -37.720 1.00 37.03 196 TRP A O 1
ATOM 1644 N N . CYS A 1 197 ? 2.437 21.223 -36.044 1.00 37.00 197 CYS A N 1
ATOM 1645 C CA . CYS A 1 197 ? 3.009 20.553 -34.863 1.00 37.00 197 CYS A CA 1
ATOM 1646 C C . CYS A 1 197 ? 4.522 20.255 -34.761 1.00 37.00 197 CYS A C 1
ATOM 1648 O O . CYS A 1 197 ? 4.991 19.133 -34.915 1.00 37.00 197 CYS A O 1
ATOM 1650 N N . LYS A 1 198 ? 5.238 21.222 -34.164 1.00 45.22 198 LYS A N 1
ATOM 1651 C CA . LYS A 1 198 ? 6.360 20.952 -33.245 1.00 45.22 198 LYS A CA 1
ATOM 1652 C C . LYS A 1 198 ? 5.942 19.923 -32.184 1.00 45.22 198 LYS A C 1
ATOM 1654 O O . LYS A 1 198 ? 5.204 20.275 -31.265 1.00 45.22 198 LYS A O 1
ATOM 1659 N N . ASN A 1 199 ? 6.472 18.703 -32.241 1.00 40.25 199 ASN A N 1
ATOM 1660 C CA . ASN A 1 199 ? 6.577 17.849 -31.061 1.00 40.25 199 ASN A CA 1
ATOM 1661 C C . ASN A 1 199 ? 7.803 16.925 -31.126 1.00 40.25 199 ASN A C 1
ATOM 1663 O O . ASN A 1 199 ? 7.886 16.033 -31.957 1.00 40.25 199 ASN A O 1
ATOM 1667 N N . LYS A 1 200 ? 8.733 17.183 -30.195 1.00 44.12 200 LYS A N 1
ATOM 1668 C CA . LYS A 1 200 ? 9.693 16.260 -29.564 1.00 44.12 200 LYS A CA 1
ATOM 1669 C C . LYS A 1 200 ? 10.163 15.051 -30.391 1.00 44.12 200 LYS A C 1
ATOM 1671 O O . LYS A 1 200 ? 9.666 13.954 -30.189 1.00 44.12 200 LYS A O 1
ATOM 1676 N N . PHE A 1 201 ? 11.234 15.222 -31.159 1.00 38.78 201 PHE A N 1
ATOM 1677 C CA . PHE A 1 201 ? 12.177 14.140 -31.474 1.00 38.78 201 PHE A CA 1
ATOM 1678 C C . PHE A 1 201 ? 13.583 14.724 -31.639 1.00 38.78 201 PHE A C 1
ATOM 1680 O O . PHE A 1 201 ? 14.177 14.729 -32.705 1.00 38.78 201 PHE A O 1
ATOM 1687 N N . ILE A 1 202 ? 14.106 15.301 -30.560 1.00 42.53 202 ILE A N 1
ATOM 1688 C CA . ILE A 1 202 ? 15.538 15.560 -30.414 1.00 42.53 202 ILE A CA 1
ATOM 1689 C C . ILE A 1 202 ? 15.869 15.147 -28.984 1.00 42.53 202 ILE A C 1
ATOM 1691 O O . ILE A 1 202 ? 15.109 15.464 -28.070 1.00 42.53 202 ILE A O 1
ATOM 1695 N N . ILE A 1 203 ? 17.004 14.471 -28.819 1.00 42.41 203 ILE A N 1
ATOM 1696 C CA . ILE A 1 203 ? 17.526 13.788 -27.624 1.00 42.41 203 ILE A CA 1
ATOM 1697 C C . ILE A 1 203 ? 17.204 12.288 -27.611 1.00 42.41 203 ILE A C 1
ATOM 1699 O O . ILE A 1 203 ? 16.561 11.799 -26.695 1.00 42.41 203 ILE A O 1
ATOM 1703 N N . ILE A 1 204 ? 17.702 11.555 -28.607 1.00 38.34 204 ILE A N 1
ATOM 1704 C CA . ILE A 1 204 ? 18.538 10.360 -28.394 1.00 38.34 204 ILE A CA 1
ATOM 1705 C C . ILE A 1 204 ? 19.594 10.423 -29.509 1.00 38.34 204 ILE A C 1
ATOM 1707 O O . ILE A 1 204 ? 19.237 10.750 -30.633 1.00 38.34 204 ILE A O 1
ATOM 1711 N N . LEU A 1 205 ? 20.864 10.148 -29.196 1.00 37.09 205 LEU A N 1
ATOM 1712 C CA . LEU A 1 205 ? 22.085 10.337 -30.012 1.00 37.09 205 LEU A CA 1
ATOM 1713 C C . LEU A 1 205 ? 22.858 11.639 -29.734 1.00 37.09 205 LEU A C 1
ATOM 1715 O O . LEU A 1 205 ? 23.135 12.430 -30.632 1.00 37.09 205 LEU A O 1
ATOM 1719 N N . LYS A 1 206 ? 23.264 11.821 -28.476 1.00 37.22 206 LYS A N 1
ATOM 1720 C CA . LYS A 1 206 ? 24.593 12.331 -28.108 1.00 37.22 206 LYS A CA 1
ATOM 1721 C C . LYS A 1 206 ? 25.035 11.676 -26.809 1.00 37.22 206 LYS A C 1
ATOM 1723 O O . LYS A 1 206 ? 24.139 11.403 -25.979 1.00 37.22 206 LYS A O 1
#

Foldseek 3Di:
DDQDDDPVRCVVQQDQDPVLQCLLVPPDDLLSSLVLSQQLSVCSVQVAGDPDPVVRHPVSSCSNCVNNVHDSVSPVVRDDDPVDPSHVVSVVVSLVVLVADEDDPVVLVVLLVVLLVVLVPHLPLVVSLVVSSVVCVVVRYHDDDPVVSSVSNVVSNVVNVLVVVVVVVVPDDPVRVVVVVVVVVVVVVVCPPDDDDDDDDDDDDD

Solvent-accessible surface area (backbone atoms only — not comparable to full-atom values): 12137 Å² total; per-residue (Å²): 107,78,73,81,77,54,69,69,57,41,56,73,62,50,60,76,48,73,69,54,47,52,68,26,54,61,96,48,55,71,38,52,21,50,44,40,45,52,51,45,41,44,25,71,74,66,57,36,78,74,92,48,80,82,47,56,32,66,67,58,46,45,56,46,19,57,78,71,77,44,67,51,70,41,50,75,75,35,68,72,51,90,86,30,68,68,38,45,50,46,53,52,52,48,28,59,75,76,62,33,42,79,70,48,74,68,54,52,52,53,48,51,54,53,44,48,67,45,44,80,79,47,82,56,61,69,60,52,50,54,52,48,55,52,48,25,59,74,69,29,29,38,63,74,57,68,76,54,49,54,50,52,52,51,51,34,45,54,51,50,52,53,50,51,53,51,57,53,55,73,71,52,50,72,70,54,49,58,54,50,52,55,52,54,54,52,54,66,68,66,53,79,85,62,89,85,78,95,71,90,89,80,90,83,91,127